Protein AF-A0AAW0W0K6-F1 (afdb_monomer_lite)

Organism: Cherax quadricarinatus (NCBI:txid27406)

Structure (mmCIF, N/CA/C/O backbone):
data_AF-A0AAW0W0K6-F1
#
_entry.id   AF-A0AAW0W0K6-F1
#
loop_
_atom_site.group_PDB
_atom_site.id
_atom_site.type_symbol
_atom_site.label_atom_id
_atom_site.label_alt_id
_atom_site.label_comp_id
_atom_site.label_asym_id
_atom_site.label_entity_id
_atom_site.label_seq_id
_atom_site.pdbx_PDB_ins_code
_atom_site.Cartn_x
_atom_site.Cartn_y
_atom_site.Cartn_z
_atom_site.occupancy
_atom_site.B_iso_or_equiv
_atom_site.auth_seq_id
_atom_site.auth_comp_id
_atom_site.auth_asym_id
_atom_site.auth_atom_id
_atom_site.pdbx_PDB_model_num
ATOM 1 N N . LYS A 1 1 ? -17.020 7.061 49.093 1.00 49.88 1 LYS A N 1
ATOM 2 C CA . LYS A 1 1 ? -18.035 7.857 49.826 1.00 49.88 1 LYS A CA 1
ATOM 3 C C . LYS A 1 1 ? -17.716 9.323 49.572 1.00 49.88 1 LYS A C 1
ATOM 5 O O . LYS A 1 1 ? -16.897 9.872 50.290 1.00 49.88 1 LYS A O 1
ATOM 10 N N . GLU A 1 2 ? -18.283 9.907 48.523 1.00 50.44 2 GLU A N 1
ATOM 11 C CA . GLU A 1 2 ? -18.191 11.349 48.250 1.00 50.44 2 GLU A CA 1
ATOM 12 C C . GLU A 1 2 ? -19.443 11.993 48.847 1.00 50.44 2 GLU A C 1
ATOM 14 O O . GLU A 1 2 ? -20.557 11.554 48.557 1.00 50.44 2 GLU A O 1
ATOM 19 N N . SER A 1 3 ? -19.264 12.928 49.782 1.00 63.44 3 SER A N 1
ATOM 20 C CA . SER A 1 3 ? -20.361 13.483 50.594 1.00 63.44 3 SER A CA 1
ATOM 21 C C . SER A 1 3 ? -20.813 14.859 50.105 1.00 63.44 3 SER A C 1
ATOM 23 O O . SER A 1 3 ? -21.927 15.287 50.413 1.00 63.44 3 SER A O 1
ATOM 25 N N . ARG A 1 4 ? -19.986 15.547 49.303 1.00 68.50 4 ARG A N 1
ATOM 26 C CA . ARG A 1 4 ? -20.296 16.862 48.728 1.00 68.50 4 ARG A CA 1
ATOM 27 C C . ARG A 1 4 ? -20.771 16.742 47.281 1.00 68.50 4 ARG A C 1
ATOM 29 O O . ARG A 1 4 ? -20.198 16.012 46.482 1.00 68.50 4 ARG A O 1
ATOM 36 N N . LYS A 1 5 ? -21.791 17.529 46.909 1.00 73.12 5 LYS A N 1
ATOM 37 C CA . LYS A 1 5 ? -22.368 17.556 45.545 1.00 73.12 5 LYS A CA 1
ATOM 38 C C . LYS A 1 5 ? -21.349 17.883 44.448 1.00 73.12 5 LYS A C 1
ATOM 40 O O . LYS A 1 5 ? -21.576 17.509 43.304 1.00 73.12 5 LYS A O 1
ATOM 45 N N . GLU A 1 6 ? -20.279 18.592 44.784 1.00 68.38 6 GLU A N 1
ATOM 46 C CA . GLU A 1 6 ? -19.216 18.997 43.857 1.00 68.38 6 GLU A CA 1
ATOM 47 C C . GLU A 1 6 ? -18.149 17.910 43.690 1.00 68.38 6 GLU A C 1
ATOM 49 O O . GLU A 1 6 ? -17.548 17.791 42.627 1.00 68.38 6 GLU A O 1
ATOM 54 N N . GLU A 1 7 ? -17.975 17.044 44.693 1.00 71.44 7 GLU A N 1
ATOM 55 C CA . GLU A 1 7 ? -17.008 15.946 44.649 1.00 71.44 7 GLU A CA 1
ATOM 56 C C . GLU A 1 7 ? -17.373 14.873 43.624 1.00 71.44 7 GLU A C 1
ATOM 58 O O . GLU A 1 7 ? -16.527 14.043 43.337 1.00 71.44 7 GLU A O 1
ATOM 63 N N . LYS A 1 8 ? -18.560 14.915 43.014 1.00 79.94 8 LYS A N 1
ATOM 64 C CA . LYS A 1 8 ? -18.929 13.999 41.927 1.00 79.94 8 LYS A CA 1
ATOM 65 C C . LYS A 1 8 ? -18.262 14.329 40.585 1.00 79.94 8 LYS A C 1
ATOM 67 O O . LYS A 1 8 ? -18.325 13.520 39.664 1.00 79.94 8 LYS A O 1
ATOM 72 N N . TYR A 1 9 ? -17.693 15.528 40.432 1.00 85.69 9 TYR A N 1
ATOM 73 C CA . TYR A 1 9 ? -17.070 15.961 39.181 1.00 85.69 9 TYR A CA 1
ATOM 74 C C . TYR A 1 9 ? -15.551 15.820 39.241 1.00 85.69 9 TYR A C 1
ATOM 76 O O . TYR A 1 9 ? -14.921 16.100 40.262 1.00 85.69 9 TYR A O 1
ATOM 84 N N . ARG A 1 10 ? -14.953 15.401 38.127 1.00 88.12 10 ARG A N 1
ATOM 85 C CA . ARG A 1 10 ? -13.506 15.253 37.960 1.00 88.12 10 ARG A CA 1
ATOM 86 C C . ARG A 1 10 ? -13.092 15.796 36.603 1.00 88.12 10 ARG A C 1
ATOM 88 O O . ARG A 1 10 ? -13.841 15.672 35.634 1.00 88.12 10 ARG A O 1
ATOM 95 N N . CYS A 1 11 ? -11.903 16.380 36.542 1.00 91.06 11 CYS A N 1
ATOM 96 C CA . CYS A 1 11 ? -11.319 16.870 35.306 1.00 91.06 11 CYS A CA 1
ATOM 97 C C . CYS A 1 11 ? -10.306 15.860 34.773 1.00 91.06 11 CYS A C 1
ATOM 99 O O . CYS A 1 11 ? -9.564 15.243 35.540 1.00 91.06 11 CYS A O 1
ATOM 101 N N . PHE A 1 12 ? -10.248 15.748 33.449 1.00 92.94 12 PHE A N 1
ATOM 102 C CA . PHE A 1 12 ? -9.232 14.978 32.749 1.00 92.94 12 PHE A CA 1
ATOM 103 C C . PHE A 1 12 ? -8.435 15.890 31.821 1.00 92.94 12 PHE A C 1
ATOM 105 O O . PHE A 1 12 ? -9.002 16.774 31.178 1.00 92.94 12 PHE A O 1
ATOM 112 N N . ILE A 1 13 ? -7.129 15.658 31.734 1.00 91.25 13 ILE A N 1
ATOM 113 C CA . ILE A 1 13 ? -6.241 16.322 30.778 1.00 91.25 13 ILE A CA 1
ATOM 114 C C . ILE A 1 13 ? -5.544 15.274 29.922 1.00 91.25 13 ILE A C 1
ATOM 116 O O . ILE A 1 13 ? -5.076 14.261 30.432 1.00 91.25 13 ILE A O 1
ATOM 120 N N . ARG A 1 14 ? -5.450 15.526 28.620 1.00 89.31 14 ARG A N 1
ATOM 121 C CA . ARG A 1 14 ? -4.656 14.722 27.687 1.00 89.31 14 ARG A CA 1
ATOM 122 C C . ARG A 1 14 ? -3.743 15.625 26.883 1.00 89.31 14 ARG A C 1
ATOM 124 O O . ARG A 1 14 ? -4.077 16.793 26.669 1.00 89.31 14 ARG A O 1
ATOM 131 N N . ASN A 1 15 ? -2.646 15.070 26.387 1.00 83.62 15 ASN A N 1
ATOM 132 C CA . ASN A 1 15 ? -1.876 15.752 25.361 1.00 83.62 15 ASN A CA 1
ATOM 133 C C . ASN A 1 15 ? -2.626 15.707 24.024 1.00 83.62 15 ASN A C 1
ATOM 135 O O . ASN A 1 15 ? -3.423 14.809 23.741 1.00 83.62 15 ASN A O 1
ATOM 139 N N . ARG A 1 16 ? -2.412 16.734 23.197 1.00 78.50 16 ARG A N 1
ATOM 140 C CA . ARG A 1 16 ? -3.030 16.793 21.866 1.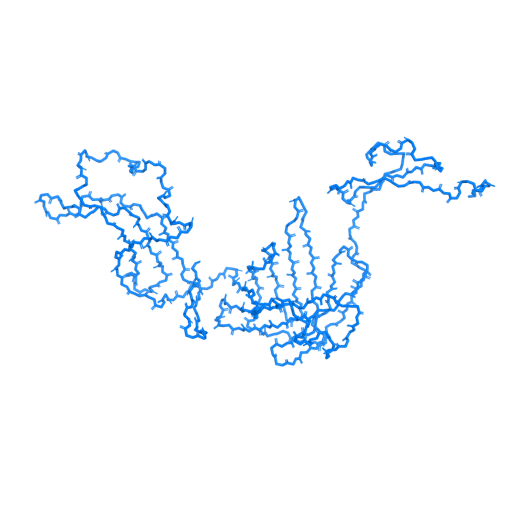00 78.50 16 ARG A CA 1
ATOM 141 C C . ARG A 1 16 ? -2.428 15.748 20.925 1.00 78.50 16 ARG A C 1
ATOM 143 O O . ARG A 1 16 ? -3.153 15.221 20.087 1.00 78.50 16 ARG A O 1
ATOM 150 N N . GLU A 1 17 ? -1.132 15.492 21.078 1.00 74.81 17 GLU A N 1
ATOM 151 C CA . GLU A 1 17 ? -0.336 14.613 20.213 1.00 74.81 17 GLU A CA 1
ATOM 152 C C . GLU A 1 17 ? -0.185 13.191 20.763 1.00 74.81 17 GLU A C 1
ATOM 154 O O . GLU A 1 17 ? -0.026 12.265 19.975 1.00 74.81 17 GLU A O 1
ATOM 159 N N . ASP A 1 18 ? -0.278 13.012 22.084 1.00 72.94 18 ASP A N 1
ATOM 160 C CA . ASP A 1 18 ? -0.188 11.709 22.747 1.00 72.94 18 ASP A CA 1
ATOM 161 C C . ASP A 1 18 ? -1.535 11.358 23.391 1.00 72.94 18 ASP A C 1
ATOM 163 O O . ASP A 1 18 ? -1.984 12.003 24.345 1.00 72.94 18 ASP A O 1
ATOM 167 N N . ASP A 1 19 ? -2.202 10.361 22.814 1.00 74.38 19 ASP A N 1
ATOM 168 C CA . ASP A 1 19 ? -3.508 9.856 23.228 1.00 74.38 19 ASP A CA 1
ATOM 169 C C . ASP A 1 19 ? -3.421 8.741 24.285 1.00 74.38 19 ASP A C 1
ATOM 171 O O . ASP A 1 19 ? -4.453 8.337 24.825 1.00 74.38 19 ASP A O 1
ATOM 175 N N . LEU A 1 20 ? -2.214 8.285 24.644 1.00 85.44 20 LEU A N 1
ATOM 176 C CA . LEU A 1 20 ? -2.010 7.175 25.577 1.00 85.44 20 LEU A CA 1
ATOM 177 C C . LEU A 1 20 ? -1.804 7.613 27.029 1.00 85.44 20 LEU A C 1
ATOM 179 O O . LEU A 1 20 ? -1.887 6.775 27.929 1.00 85.44 20 LEU A O 1
ATOM 183 N N . TYR A 1 21 ? -1.574 8.900 27.287 1.00 87.81 21 TYR A N 1
ATOM 184 C CA . TYR A 1 21 ? -1.446 9.426 28.646 1.00 87.81 21 TYR A CA 1
ATOM 185 C C . TYR A 1 21 ? -2.593 10.364 29.000 1.00 87.81 21 TYR A C 1
ATOM 187 O O . TYR A 1 21 ? -2.889 11.337 28.303 1.00 87.81 21 TYR A O 1
ATOM 195 N N . LEU A 1 22 ? -3.217 10.084 30.142 1.00 91.69 22 LEU A N 1
ATOM 196 C CA . LEU A 1 22 ? -4.333 10.858 30.661 1.00 91.69 22 LEU A CA 1
ATOM 197 C C . LEU A 1 22 ? -4.061 11.236 32.115 1.00 91.69 22 LEU A C 1
ATOM 199 O O . LEU A 1 22 ? -3.732 10.395 32.947 1.00 91.69 22 LEU A O 1
ATOM 203 N N . GLY A 1 23 ? -4.203 12.515 32.423 1.00 92.25 23 GLY A N 1
ATOM 204 C CA . GLY A 1 23 ? -4.149 13.044 33.773 1.00 92.25 23 GLY A CA 1
ATOM 205 C C . GLY A 1 23 ? -5.544 13.232 34.349 1.00 92.25 23 GLY A C 1
ATOM 206 O O . GLY A 1 23 ? -6.481 13.532 33.611 1.00 92.25 23 GLY A O 1
ATOM 207 N N . HIS A 1 24 ? -5.686 13.077 35.661 1.00 92.56 24 HIS A N 1
ATOM 208 C CA . HIS A 1 24 ? -6.962 13.186 36.363 1.00 92.56 24 HIS A CA 1
ATOM 209 C C . HIS A 1 24 ? -6.816 13.929 37.691 1.00 92.56 24 HIS A C 1
ATOM 211 O O . HIS A 1 24 ? -5.856 13.714 38.441 1.00 92.56 24 HIS A O 1
ATOM 217 N N . SER A 1 25 ? -7.758 14.833 37.966 1.00 91.38 25 SER A N 1
ATOM 218 C CA . SER A 1 25 ? -7.792 15.619 39.202 1.00 91.38 25 SER A CA 1
ATOM 219 C C . SER A 1 25 ? -8.397 14.819 40.358 1.00 91.38 25 SER A C 1
ATOM 221 O O . SER A 1 25 ? -9.186 13.904 40.157 1.00 91.38 25 SER A O 1
ATOM 223 N N . ILE A 1 26 ? -8.037 15.159 41.597 1.00 86.81 26 ILE A N 1
ATOM 224 C CA . ILE A 1 26 ? -8.671 14.579 42.799 1.00 86.81 26 ILE A CA 1
ATOM 225 C C . ILE A 1 26 ? -9.937 15.370 43.168 1.00 86.81 26 ILE A C 1
ATOM 227 O O . ILE A 1 26 ? -10.889 14.816 43.705 1.00 86.81 26 ILE A O 1
ATOM 231 N N . THR A 1 27 ? -9.952 16.665 42.857 1.00 86.69 27 THR A N 1
ATOM 232 C CA . THR A 1 27 ? -11.041 17.615 43.118 1.00 86.69 27 THR A CA 1
ATOM 233 C C . THR A 1 27 ? -11.754 17.991 41.810 1.00 86.69 27 THR A C 1
ATOM 235 O O . THR A 1 27 ? -11.237 17.705 40.726 1.00 86.69 27 THR A O 1
ATOM 238 N N . PRO A 1 28 ? -12.926 18.650 41.860 1.00 88.12 28 PRO A N 1
ATOM 239 C CA . PRO A 1 28 ? -13.593 19.187 40.665 1.00 88.12 28 PRO A CA 1
ATOM 240 C C . PRO A 1 28 ? -12.828 20.326 39.965 1.00 88.12 28 PRO A C 1
ATOM 242 O O . PRO A 1 28 ? -13.276 20.816 38.932 1.00 88.12 28 PRO A O 1
ATOM 245 N N . GLU A 1 29 ? -11.691 20.767 40.504 1.00 86.81 29 GLU A N 1
ATOM 246 C CA . GLU A 1 29 ? -10.882 21.830 39.914 1.00 86.81 29 GLU A CA 1
ATOM 247 C C . GLU A 1 29 ? -9.964 21.290 38.812 1.00 86.81 29 GLU A C 1
ATOM 249 O O . GLU A 1 29 ? -9.185 20.358 39.025 1.00 86.81 29 GLU A O 1
ATOM 254 N N . CYS A 1 30 ? -10.010 21.922 37.635 1.00 89.62 30 CYS A N 1
ATOM 255 C CA . CYS A 1 30 ? -9.128 21.582 36.516 1.00 89.62 30 CYS A CA 1
ATOM 256 C C . CYS A 1 30 ? -7.806 22.376 36.524 1.00 89.62 30 CYS A C 1
ATOM 258 O O . CYS A 1 30 ? -6.872 22.009 35.820 1.00 89.62 30 CYS A O 1
ATOM 260 N N . SER A 1 31 ? -7.702 23.445 37.322 1.00 87.75 31 SER A N 1
ATOM 261 C CA . SER A 1 31 ? -6.510 24.301 37.439 1.00 87.75 31 SER A CA 1
ATOM 262 C C . SER A 1 31 ? -5.191 23.579 37.786 1.00 87.75 31 SER A C 1
ATOM 264 O O . SER A 1 31 ? -4.160 24.009 37.260 1.00 87.75 31 SER A O 1
ATOM 266 N N . PRO A 1 32 ? -5.145 22.497 38.600 1.00 85.25 32 PRO A N 1
ATOM 267 C CA . PRO A 1 32 ? -3.887 21.794 38.868 1.00 85.25 32 PRO A CA 1
ATOM 268 C C . PRO A 1 32 ? -3.405 20.935 37.689 1.00 85.25 32 PRO A C 1
ATOM 270 O O . PRO A 1 32 ? -2.251 20.507 37.672 1.00 85.25 32 PRO A O 1
ATOM 273 N N . LEU A 1 33 ? -4.258 20.667 36.698 1.00 89.19 33 LEU A N 1
ATOM 274 C CA . LEU A 1 33 ? -3.921 19.833 35.551 1.00 89.19 33 LEU A CA 1
ATOM 275 C C . LEU A 1 33 ? -3.205 20.671 34.485 1.00 89.19 33 LEU A C 1
ATOM 277 O O . LEU A 1 33 ? -3.840 21.320 33.659 1.00 89.19 33 LEU A O 1
ATOM 281 N N . LYS A 1 34 ? -1.867 20.654 34.500 1.00 87.62 34 LYS A N 1
ATOM 282 C CA . LYS A 1 34 ? -1.040 21.311 33.468 1.00 87.62 34 LYS A CA 1
ATOM 283 C C . LYS A 1 34 ? -0.645 20.364 32.340 1.00 87.62 34 LYS A C 1
ATOM 285 O O . LYS A 1 34 ? -0.752 20.723 31.175 1.00 87.62 34 LYS A O 1
ATOM 290 N N . THR A 1 35 ? -0.205 19.158 32.691 1.00 88.25 35 THR A N 1
ATOM 291 C CA . THR A 1 35 ? 0.112 18.084 31.739 1.00 88.25 35 THR A CA 1
ATOM 292 C C . THR A 1 35 ? -0.287 16.728 32.332 1.00 88.25 35 THR A C 1
ATOM 294 O O . THR A 1 35 ? -0.385 16.618 33.564 1.00 88.25 35 THR A O 1
ATOM 297 N N . PRO A 1 36 ? -0.517 15.685 31.511 1.00 88.31 36 PRO A N 1
ATOM 298 C CA . PRO A 1 36 ? -0.808 14.336 32.005 1.00 88.31 36 PRO A CA 1
ATOM 299 C C . PRO A 1 36 ? 0.255 13.809 32.981 1.00 88.31 36 PRO A C 1
ATOM 301 O O . PRO A 1 36 ? -0.074 13.194 33.992 1.00 88.31 36 PRO A O 1
ATOM 304 N N . GLU A 1 37 ? 1.528 14.124 32.740 1.00 86.06 37 GLU A N 1
ATOM 305 C CA . GLU A 1 37 ? 2.670 13.662 33.536 1.00 86.06 37 GLU A CA 1
ATOM 306 C C . GLU A 1 37 ? 2.763 14.376 34.883 1.00 86.06 37 GLU A C 1
ATOM 308 O O . GLU A 1 37 ? 3.250 13.795 35.843 1.00 86.06 37 GLU A O 1
ATOM 313 N N . ASN A 1 38 ? 2.283 15.616 34.980 1.00 88.25 38 ASN A N 1
ATOM 314 C CA . ASN A 1 38 ? 2.264 16.388 36.226 1.00 88.25 38 ASN A CA 1
ATOM 315 C C . ASN A 1 38 ? 0.919 16.306 36.956 1.00 88.25 38 ASN A C 1
ATOM 317 O O . ASN A 1 38 ? 0.699 17.008 37.942 1.00 88.25 38 ASN A O 1
ATOM 321 N N . SER A 1 39 ? 0.013 15.451 36.484 1.00 90.06 39 SER A N 1
ATOM 322 C CA . SER A 1 39 ? -1.304 15.297 37.087 1.00 90.06 39 SER A CA 1
ATOM 323 C C . SER A 1 39 ? -1.247 14.478 38.385 1.00 90.06 39 SER A C 1
ATOM 325 O O . SER A 1 39 ? -0.389 13.593 38.511 1.00 90.06 39 SER A O 1
ATOM 327 N N . PRO A 1 40 ? -2.160 14.740 39.345 1.00 89.56 40 PRO A N 1
ATOM 328 C CA . PRO A 1 40 ? -2.237 13.999 40.605 1.00 89.56 40 PRO A CA 1
ATOM 329 C C . PRO A 1 40 ? -2.460 12.496 40.407 1.00 89.56 40 PRO A C 1
ATOM 331 O O . PRO A 1 40 ? -1.809 11.681 41.054 1.00 89.56 40 PRO A O 1
ATOM 334 N N . ILE A 1 41 ? -3.363 12.132 39.495 1.00 88.00 41 ILE A N 1
ATOM 335 C CA . ILE A 1 41 ? -3.598 10.753 39.065 1.00 88.00 41 ILE A CA 1
ATOM 336 C C . ILE A 1 41 ? -3.221 10.663 37.590 1.00 88.00 41 ILE A C 1
ATOM 338 O O . ILE A 1 41 ? -3.590 11.531 36.798 1.00 88.00 41 ILE A O 1
ATOM 342 N N . ARG A 1 42 ? -2.468 9.622 37.233 1.00 91.50 42 ARG A N 1
ATOM 343 C CA . ARG A 1 42 ? -1.903 9.434 35.895 1.00 91.50 42 ARG A CA 1
ATOM 344 C C . ARG A 1 42 ? -2.315 8.073 35.374 1.00 91.50 42 ARG A C 1
ATOM 346 O O . ARG A 1 42 ? -2.090 7.060 36.032 1.00 91.50 42 ARG A O 1
ATOM 353 N N . PHE A 1 43 ? -2.888 8.059 34.187 1.00 89.88 43 PHE A N 1
ATOM 354 C CA . PHE A 1 43 ? -3.252 6.849 33.480 1.00 89.88 43 PHE A CA 1
ATOM 355 C C . PHE A 1 43 ? -2.330 6.673 32.285 1.00 89.88 43 PHE A C 1
ATOM 357 O O . PHE A 1 43 ? -2.114 7.605 31.510 1.00 89.88 43 PHE A O 1
ATOM 364 N N . ARG A 1 44 ? -1.825 5.450 32.135 1.00 89.25 44 ARG A N 1
ATOM 365 C CA . ARG A 1 44 ? -1.232 4.964 30.896 1.00 89.25 44 ARG A CA 1
ATOM 366 C C . ARG A 1 44 ? -2.248 4.034 30.255 1.00 89.25 44 ARG A C 1
ATOM 368 O O . ARG A 1 44 ? -2.511 2.950 30.774 1.00 89.25 44 ARG A O 1
ATOM 375 N N . LEU A 1 45 ? -2.853 4.494 29.175 1.00 84.75 45 LEU A N 1
ATOM 376 C CA . LEU A 1 45 ? -3.844 3.748 28.426 1.00 84.75 45 LEU A CA 1
ATOM 377 C C . LEU A 1 45 ? -3.137 2.716 27.544 1.00 84.75 45 LEU A C 1
ATOM 379 O O . LEU A 1 45 ? -2.035 2.931 27.041 1.00 84.75 45 LEU A O 1
ATOM 383 N N . SER A 1 46 ? -3.788 1.574 27.376 1.00 81.81 46 SER A N 1
ATOM 384 C CA . SER A 1 46 ? -3.423 0.576 26.378 1.00 81.81 46 SER A CA 1
ATOM 385 C C . SER A 1 46 ? -4.693 0.197 25.639 1.00 81.81 46 SER A C 1
ATOM 387 O O . SER A 1 46 ? -5.759 0.094 26.249 1.00 81.81 46 SER A O 1
ATOM 389 N N . TYR A 1 47 ? -4.596 0.057 24.324 1.00 77.56 47 TYR A N 1
ATOM 390 C CA . TYR A 1 47 ? -5.744 -0.316 23.518 1.00 77.56 47 TYR A CA 1
ATOM 391 C C . TYR A 1 47 ? -6.140 -1.762 23.808 1.00 77.56 47 TYR A C 1
ATOM 393 O O . TYR A 1 47 ? -5.292 -2.653 23.862 1.00 77.56 47 TYR A O 1
ATOM 401 N N . VAL A 1 48 ? -7.439 -1.992 23.982 1.00 72.75 48 VAL A N 1
ATOM 402 C CA . VAL A 1 48 ? -8.006 -3.323 24.192 1.00 72.75 48 VAL A CA 1
ATOM 403 C C . VAL A 1 48 ? -9.049 -3.553 23.115 1.00 72.75 48 VAL A C 1
ATOM 405 O O . VAL A 1 48 ? -9.978 -2.763 22.961 1.00 72.75 48 VAL A O 1
ATOM 408 N N . LYS A 1 49 ? -8.901 -4.653 22.373 1.00 70.31 49 LYS A N 1
ATOM 409 C CA . LYS A 1 49 ? -9.863 -5.055 21.347 1.00 70.31 49 LYS A CA 1
ATOM 410 C C . LYS A 1 49 ? -11.213 -5.339 22.011 1.00 70.31 49 LYS A C 1
ATOM 412 O O . LYS A 1 49 ? -11.311 -6.256 22.822 1.00 70.31 49 LYS A O 1
ATOM 417 N N . HIS A 1 50 ? -12.230 -4.549 21.669 1.00 67.88 50 HIS A N 1
ATOM 418 C CA . HIS A 1 50 ? -13.531 -4.616 22.335 1.00 67.88 50 HIS A CA 1
ATOM 419 C C . HIS A 1 50 ? -14.365 -5.829 21.901 1.00 67.88 50 HIS A C 1
ATOM 421 O O . HIS A 1 50 ? -14.995 -6.469 22.738 1.00 67.88 50 HIS A O 1
ATOM 427 N N . GLU A 1 51 ? -14.341 -6.167 20.609 1.00 76.31 51 GLU A N 1
ATOM 428 C CA . GLU A 1 51 ? -15.249 -7.162 20.037 1.00 76.31 51 GLU A CA 1
ATOM 429 C C . GLU A 1 51 ? -14.537 -8.110 19.065 1.00 76.31 51 GLU A C 1
ATOM 431 O O . GLU A 1 51 ? -13.601 -7.738 18.344 1.00 76.31 51 GLU A O 1
ATOM 436 N N . VAL A 1 52 ? -14.981 -9.368 19.058 1.00 82.19 52 VAL A N 1
ATOM 437 C CA . VAL A 1 52 ? -14.540 -10.393 18.111 1.00 82.19 52 VAL A CA 1
ATOM 438 C C . VAL A 1 52 ? -15.733 -10.771 17.249 1.00 82.19 52 VAL A C 1
ATOM 440 O O . VAL A 1 52 ? -16.690 -11.371 17.728 1.00 82.19 52 VAL A O 1
ATOM 443 N N . VAL A 1 53 ? -15.653 -10.433 15.967 1.00 89.12 53 VAL A N 1
ATOM 444 C CA . VAL A 1 53 ? -16.678 -10.775 14.981 1.00 89.12 53 VAL A CA 1
ATOM 445 C C . VAL A 1 53 ? -16.261 -12.069 14.274 1.00 89.12 53 VAL A C 1
ATOM 447 O O . VAL A 1 53 ? -15.136 -12.132 13.770 1.00 89.12 53 VAL A O 1
ATOM 450 N N . PRO A 1 54 ? -17.108 -13.115 14.238 1.00 92.44 54 PRO A N 1
ATOM 451 C CA . PRO A 1 54 ? -16.789 -14.345 13.526 1.00 92.44 54 PRO A CA 1
ATOM 452 C C . PRO A 1 54 ? -16.838 -14.127 12.002 1.00 92.44 54 PRO A C 1
ATOM 454 O O . PRO A 1 54 ? -17.719 -13.415 11.511 1.00 92.44 54 PRO A O 1
ATOM 457 N N . PRO A 1 55 ? -15.926 -14.742 11.230 1.00 95.25 55 PRO A N 1
ATOM 458 C CA . PRO A 1 55 ? -15.941 -14.634 9.777 1.00 95.25 55 PRO A CA 1
ATOM 459 C C . PRO A 1 55 ? -17.098 -15.434 9.165 1.00 95.25 55 PRO A C 1
ATOM 461 O O . PRO A 1 55 ? -17.351 -16.574 9.552 1.00 95.25 55 PRO A O 1
ATOM 464 N N . GLY A 1 56 ? -17.771 -14.844 8.178 1.00 94.06 56 GLY A N 1
ATOM 465 C CA . GLY A 1 56 ? -18.852 -15.461 7.400 1.00 94.06 56 GLY A CA 1
ATOM 466 C C . GLY A 1 56 ? -18.469 -15.815 5.959 1.00 94.06 56 GLY A C 1
ATOM 467 O O . GLY A 1 56 ? -19.209 -16.528 5.283 1.00 94.06 56 GLY A O 1
ATOM 468 N N . CYS A 1 57 ? -17.311 -15.355 5.475 1.00 95.06 57 CYS A N 1
ATOM 469 C CA . CYS A 1 57 ? -16.796 -15.694 4.149 1.00 95.06 57 CYS A CA 1
ATOM 470 C C . CYS A 1 57 ? -15.280 -15.874 4.109 1.00 95.06 57 CYS A C 1
ATOM 472 O O . CYS A 1 57 ? -14.560 -15.476 5.024 1.00 95.06 57 CYS A O 1
ATOM 474 N N . PHE A 1 58 ? -14.811 -16.464 3.008 1.00 95.31 58 PHE A N 1
ATOM 475 C CA . PHE A 1 58 ? -13.395 -16.600 2.696 1.00 95.31 58 PHE A CA 1
ATOM 476 C C . PHE A 1 58 ? -12.971 -15.610 1.613 1.00 95.31 58 PHE A C 1
ATOM 478 O O . PHE A 1 58 ? -13.695 -15.354 0.649 1.00 95.31 58 PHE A O 1
ATOM 485 N N . LEU A 1 59 ? -11.763 -15.092 1.775 1.00 94.69 59 LEU A N 1
ATOM 486 C CA . LEU A 1 59 ? -11.047 -14.314 0.787 1.00 94.69 59 LEU A CA 1
ATOM 487 C C . LEU A 1 59 ? -10.404 -15.231 -0.264 1.00 94.69 59 LEU A C 1
ATOM 489 O O . LEU A 1 59 ? -10.092 -16.392 0.023 1.00 94.69 59 LEU A O 1
ATOM 493 N N . PRO A 1 60 ? -10.189 -14.728 -1.491 1.00 92.31 60 PRO A N 1
ATOM 494 C CA . PRO A 1 60 ? -9.487 -15.471 -2.527 1.00 92.31 60 PRO A CA 1
ATOM 495 C C . PRO A 1 60 ? -8.091 -15.925 -2.078 1.00 92.31 60 PRO A C 1
ATOM 497 O O . PRO A 1 60 ? -7.285 -15.126 -1.606 1.00 92.31 60 PRO A O 1
ATOM 500 N N . ARG A 1 61 ? -7.776 -17.211 -2.280 1.00 89.69 61 ARG A N 1
ATOM 501 C CA . ARG A 1 61 ? -6.480 -17.810 -1.893 1.00 89.69 61 ARG A CA 1
ATOM 502 C C . ARG A 1 61 ? -5.275 -17.232 -2.636 1.00 89.69 61 ARG A C 1
ATOM 504 O O . ARG A 1 61 ? -4.154 -17.399 -2.195 1.00 89.69 61 ARG A O 1
ATOM 511 N N . ASN A 1 62 ? -5.484 -16.590 -3.779 1.00 89.31 62 ASN A N 1
ATOM 512 C CA . ASN A 1 62 ? -4.418 -15.918 -4.522 1.00 89.31 62 ASN A CA 1
ATOM 513 C C . ASN A 1 62 ? -4.066 -14.538 -3.945 1.00 89.31 62 ASN A C 1
ATOM 515 O O . ASN A 1 62 ? -3.119 -13.923 -4.415 1.00 89.31 62 ASN A O 1
ATOM 519 N N . LEU A 1 63 ? -4.838 -14.042 -2.974 1.00 90.50 63 LEU A N 1
ATOM 520 C CA . LEU A 1 63 ? -4.601 -12.759 -2.316 1.00 90.50 63 LEU A CA 1
ATOM 521 C C . LEU A 1 63 ? -3.937 -12.911 -0.948 1.00 90.50 63 LEU A C 1
ATOM 523 O O . LEU A 1 63 ? -3.590 -11.907 -0.340 1.00 90.50 63 LEU A O 1
ATOM 527 N N . THR A 1 64 ? -3.781 -14.130 -0.433 1.00 94.31 64 THR A N 1
ATOM 528 C CA . THR A 1 64 ? -3.132 -14.338 0.864 1.00 94.31 64 THR A CA 1
ATOM 529 C C . THR A 1 64 ? -1.647 -14.012 0.796 1.00 94.31 64 THR A C 1
ATOM 531 O O . THR A 1 64 ? -0.961 -14.492 -0.102 1.00 94.31 64 THR A O 1
ATOM 534 N N . GLY A 1 65 ? -1.167 -13.235 1.762 1.00 94.56 65 GLY A N 1
ATOM 535 C CA . GLY A 1 65 ? 0.202 -12.732 1.817 1.00 94.56 65 GLY A CA 1
ATOM 536 C C . GLY A 1 65 ? 0.255 -11.292 2.315 1.00 94.56 65 GLY A C 1
ATOM 537 O O . GLY A 1 65 ? -0.760 -10.739 2.751 1.00 94.56 65 GLY A O 1
ATOM 538 N N . ASP A 1 66 ? 1.440 -10.703 2.225 1.00 96.69 66 ASP A N 1
ATOM 539 C CA . ASP A 1 66 ? 1.702 -9.319 2.595 1.00 96.69 66 ASP A CA 1
ATOM 540 C C . ASP A 1 66 ? 1.694 -8.414 1.355 1.00 96.69 66 ASP A C 1
ATOM 542 O O . ASP A 1 66 ? 2.098 -8.803 0.255 1.00 96.69 66 ASP A O 1
ATOM 546 N N . TRP A 1 67 ? 1.162 -7.205 1.52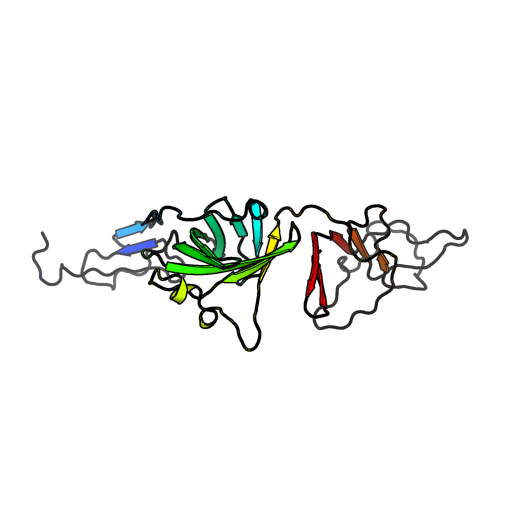5 1.00 96.31 67 TRP A N 1
ATOM 547 C CA . TRP A 1 67 ? 0.890 -6.266 0.446 1.00 96.31 67 TRP A CA 1
ATOM 548 C C . TRP A 1 67 ? 1.184 -4.832 0.872 1.00 96.31 67 TRP A C 1
ATOM 550 O O . TRP A 1 67 ? 0.777 -4.387 1.944 1.00 96.31 67 TRP A O 1
ATOM 560 N N . GLN A 1 68 ? 1.786 -4.062 -0.026 1.00 95.12 68 GLN A N 1
ATOM 561 C CA . GLN A 1 68 ? 1.953 -2.622 0.112 1.00 95.12 68 GLN A CA 1
ATOM 562 C C . GLN A 1 68 ? 0.868 -1.885 -0.679 1.00 95.12 68 GLN A C 1
ATOM 564 O O . GLN A 1 68 ? 0.637 -2.163 -1.859 1.00 95.12 68 GLN A O 1
ATOM 569 N N . SER A 1 69 ? 0.188 -0.933 -0.040 1.00 94.19 69 SER A N 1
ATOM 570 C CA . SER A 1 69 ? -0.893 -0.164 -0.660 1.00 94.19 69 SER A CA 1
ATOM 571 C C . SER A 1 69 ? -0.432 1.203 -1.150 1.00 94.19 69 SER A C 1
ATOM 573 O O . SER A 1 69 ? 0.283 1.914 -0.453 1.00 94.19 69 SER A O 1
ATOM 575 N N . THR A 1 70 ? -0.937 1.623 -2.311 1.00 91.88 70 THR A N 1
ATOM 576 C CA . THR A 1 70 ? -0.839 3.010 -2.809 1.00 91.88 70 THR A CA 1
ATOM 577 C C . THR A 1 70 ? -2.003 3.899 -2.347 1.00 91.88 70 THR A C 1
ATOM 579 O O . THR A 1 70 ? -2.254 4.976 -2.894 1.00 91.88 70 THR A O 1
ATOM 582 N N . GLY A 1 71 ? -2.788 3.418 -1.381 1.00 86.25 71 GLY A N 1
ATOM 583 C CA . GLY A 1 71 ? -3.874 4.163 -0.757 1.00 86.25 71 GLY A CA 1
ATOM 584 C C . GLY A 1 71 ? -3.390 5.303 0.148 1.00 86.25 71 GLY A C 1
ATOM 585 O O . GLY A 1 71 ? -2.197 5.438 0.416 1.00 86.25 71 GLY A O 1
ATOM 586 N N . PRO A 1 72 ? -4.314 6.135 0.658 1.00 81.62 72 PRO A N 1
ATOM 587 C CA . PRO A 1 72 ? -3.973 7.213 1.580 1.00 81.62 72 PRO A CA 1
ATOM 588 C C . PRO A 1 72 ? -3.253 6.684 2.828 1.00 81.62 72 PRO A C 1
ATOM 590 O O . PRO A 1 72 ? -3.794 5.844 3.542 1.00 81.62 72 PRO A O 1
ATOM 593 N N . GLY A 1 73 ? -2.060 7.212 3.107 1.00 83.12 73 GLY A N 1
ATOM 594 C CA . GLY A 1 73 ? -1.223 6.771 4.229 1.00 83.12 73 GLY A CA 1
ATOM 595 C C . GLY A 1 73 ? -0.381 5.525 3.945 1.00 83.12 73 GLY A C 1
ATOM 596 O O . GLY A 1 73 ? 0.265 5.049 4.871 1.00 83.12 73 GLY A O 1
ATOM 597 N N . GLU A 1 74 ? -0.405 5.021 2.704 1.00 88.69 74 GLU A N 1
ATOM 598 C CA . GLU A 1 74 ? 0.410 3.906 2.198 1.00 88.69 74 GLU A CA 1
ATOM 599 C C . GLU A 1 74 ? 0.533 2.740 3.195 1.00 88.69 74 GLU A C 1
ATOM 601 O O . GLU A 1 74 ? 1.637 2.363 3.601 1.00 88.69 74 GLU A O 1
ATOM 606 N N . PRO A 1 75 ? -0.606 2.192 3.663 1.00 92.62 75 PRO A N 1
ATOM 607 C CA . PRO A 1 75 ? -0.586 1.170 4.691 1.00 92.62 75 PRO A CA 1
ATOM 608 C C . PRO A 1 75 ? 0.023 -0.135 4.181 1.00 92.62 75 PRO A C 1
ATOM 610 O O . PRO A 1 75 ? -0.083 -0.484 3.000 1.00 92.62 75 PRO A O 1
ATOM 613 N N . HIS A 1 76 ? 0.582 -0.886 5.121 1.00 95.38 76 HIS A N 1
ATOM 614 C CA . HIS A 1 76 ? 0.956 -2.278 4.925 1.00 95.38 76 HIS A CA 1
ATOM 615 C C . HIS A 1 76 ? -0.244 -3.173 5.251 1.00 95.38 76 HIS A C 1
ATOM 617 O O . HIS A 1 76 ? -0.901 -2.975 6.279 1.00 95.38 76 HIS A O 1
ATOM 623 N N . LEU A 1 77 ? -0.556 -4.132 4.382 1.00 95.69 77 LEU A N 1
ATOM 624 C CA . LEU A 1 77 ? -1.690 -5.036 4.534 1.00 95.69 77 LEU A CA 1
ATOM 625 C C . LEU A 1 77 ? -1.232 -6.489 4.589 1.00 95.69 77 LEU A C 1
ATOM 627 O O . LEU A 1 77 ? -0.599 -6.969 3.658 1.00 95.69 77 LEU A O 1
ATOM 631 N N . THR A 1 78 ? -1.687 -7.220 5.599 1.00 96.75 78 THR A N 1
ATOM 632 C CA . THR A 1 78 ? -1.536 -8.676 5.672 1.00 96.75 78 THR A CA 1
ATOM 633 C C . THR A 1 78 ? -2.896 -9.319 5.438 1.00 96.75 78 THR A C 1
ATOM 635 O O . THR A 1 78 ? -3.845 -9.104 6.198 1.00 96.75 78 THR A O 1
ATOM 638 N N . ILE A 1 79 ? -3.016 -10.104 4.371 1.00 96.31 79 ILE A N 1
ATOM 639 C CA . ILE A 1 79 ? -4.257 -10.773 3.979 1.00 96.31 79 ILE A CA 1
ATOM 640 C C . ILE A 1 79 ? -4.157 -12.258 4.322 1.00 96.31 79 ILE A C 1
ATOM 642 O O . ILE A 1 79 ? -3.276 -12.974 3.850 1.00 96.31 79 ILE A O 1
ATOM 646 N N . ASN A 1 80 ? -5.113 -12.738 5.112 1.00 94.56 80 ASN A N 1
ATOM 647 C CA . ASN A 1 80 ? -5.309 -14.151 5.415 1.00 94.56 80 ASN A CA 1
ATOM 648 C C . ASN A 1 80 ? -6.610 -14.657 4.757 1.00 94.56 80 ASN A C 1
ATOM 650 O O . ASN A 1 80 ? -7.325 -13.910 4.097 1.00 94.56 80 ASN A O 1
ATOM 654 N N . ALA A 1 81 ? -6.966 -15.926 4.949 1.00 94.75 81 ALA A N 1
ATOM 655 C CA . ALA A 1 81 ? -8.136 -16.546 4.335 1.00 94.75 81 ALA A CA 1
ATOM 656 C C . ALA A 1 81 ? -9.471 -15.877 4.708 1.00 94.75 81 ALA A C 1
ATOM 658 O O . ALA A 1 81 ? -10.448 -16.052 3.994 1.00 94.75 81 ALA A O 1
ATOM 659 N N . THR A 1 82 ? -9.551 -15.147 5.820 1.00 95.06 82 THR A N 1
ATOM 660 C CA . THR A 1 82 ? -10.803 -14.539 6.313 1.00 95.06 82 THR A CA 1
ATOM 661 C C . THR A 1 82 ? -10.646 -13.098 6.798 1.00 95.06 82 THR A C 1
ATOM 663 O O . THR A 1 82 ? -11.649 -12.428 7.045 1.00 95.06 82 THR A O 1
ATOM 666 N N . HIS A 1 83 ? -9.407 -12.621 6.937 1.00 94.75 83 HIS A N 1
ATOM 667 C CA . HIS A 1 83 ? -9.083 -11.335 7.544 1.00 94.75 83 HIS A CA 1
ATOM 668 C C . HIS A 1 83 ? -8.141 -10.531 6.650 1.00 94.75 83 HIS A C 1
ATOM 670 O O . HIS A 1 83 ? -7.261 -11.104 6.012 1.00 94.75 83 HIS A O 1
ATOM 676 N N . ILE A 1 84 ? -8.292 -9.210 6.670 1.00 95.88 84 ILE A N 1
ATOM 677 C CA . ILE A 1 84 ? -7.307 -8.256 6.154 1.00 95.88 84 ILE A CA 1
ATOM 678 C C . ILE A 1 84 ? -6.865 -7.405 7.336 1.00 95.88 84 ILE A C 1
ATOM 680 O O . ILE A 1 84 ? -7.695 -6.779 7.988 1.00 95.88 84 ILE A O 1
ATOM 684 N N . GLN A 1 85 ? -5.577 -7.390 7.640 1.00 94.69 85 GLN A N 1
ATOM 685 C CA . GLN A 1 85 ? -5.006 -6.529 8.664 1.00 94.69 85 GLN A CA 1
ATOM 686 C C . GLN A 1 85 ? -4.311 -5.360 7.982 1.00 94.69 85 GLN A C 1
ATOM 688 O O . GLN A 1 85 ? -3.397 -5.568 7.201 1.00 94.69 85 GLN A O 1
ATOM 693 N N . GLU A 1 86 ? -4.737 -4.142 8.280 1.00 93.50 86 GLU A N 1
ATOM 694 C CA . GLU A 1 86 ? -4.158 -2.907 7.763 1.00 93.50 86 GLU A CA 1
ATOM 695 C C . GLU A 1 86 ? -3.369 -2.221 8.875 1.00 93.50 86 GLU A C 1
ATOM 697 O O . GLU A 1 86 ? -3.927 -1.871 9.917 1.00 93.50 86 GLU A O 1
ATOM 702 N N . THR A 1 87 ? -2.078 -2.013 8.640 1.00 92.00 87 THR A N 1
ATOM 703 C CA . THR A 1 87 ? -1.170 -1.328 9.557 1.00 92.00 87 THR A CA 1
ATOM 704 C C . THR A 1 87 ? -0.717 -0.023 8.919 1.00 92.00 87 THR A C 1
ATOM 706 O O . THR A 1 87 ? -0.133 -0.012 7.837 1.00 92.00 87 THR A O 1
ATOM 709 N N . THR A 1 88 ? -0.991 1.100 9.579 1.00 88.56 88 THR A N 1
ATOM 710 C CA . THR A 1 88 ? -0.576 2.435 9.127 1.00 88.56 88 THR A CA 1
ATOM 711 C C . THR A 1 88 ? 0.285 3.102 10.187 1.00 88.56 88 THR A C 1
ATOM 713 O O . THR A 1 88 ? -0.072 3.116 11.365 1.00 88.56 88 THR A O 1
ATOM 716 N N . TRP A 1 89 ? 1.382 3.726 9.771 1.00 81.56 89 TRP A N 1
ATOM 717 C CA . TRP A 1 89 ? 2.201 4.551 10.655 1.00 81.56 89 TRP A CA 1
ATOM 718 C C . TRP A 1 89 ? 1.609 5.956 10.781 1.00 81.56 89 TRP A C 1
ATOM 720 O O . TRP A 1 89 ? 1.363 6.632 9.782 1.00 81.56 89 TRP A O 1
ATOM 730 N N . ARG A 1 90 ? 1.373 6.418 12.014 1.00 73.25 90 ARG A N 1
ATOM 731 C CA . ARG A 1 90 ? 0.996 7.810 12.300 1.00 73.25 90 ARG A CA 1
ATOM 732 C C . ARG A 1 90 ? 1.892 8.366 13.402 1.00 73.25 90 ARG A C 1
ATOM 734 O O . ARG A 1 90 ? 1.700 8.069 14.576 1.00 73.25 90 ARG A O 1
ATOM 741 N N . GLY A 1 91 ? 2.864 9.192 13.018 1.00 73.69 91 GLY A N 1
ATOM 742 C CA . GLY A 1 91 ? 3.862 9.711 13.954 1.00 73.69 91 GLY A CA 1
ATOM 743 C C . GLY A 1 91 ? 4.738 8.579 14.494 1.00 73.69 91 GLY A C 1
ATOM 744 O O . GLY A 1 91 ? 5.423 7.921 13.718 1.00 73.69 91 GLY A O 1
ATOM 745 N N . TYR A 1 92 ? 4.688 8.341 15.806 1.00 70.19 92 TYR A N 1
ATOM 746 C CA . TYR A 1 92 ? 5.499 7.325 16.492 1.00 70.19 92 TYR A CA 1
ATOM 747 C C . TYR A 1 92 ? 4.757 6.014 16.786 1.00 70.19 92 TYR A C 1
ATOM 749 O O . TYR A 1 92 ? 5.356 5.092 17.338 1.00 70.19 92 TYR A O 1
ATOM 757 N N . SER A 1 93 ? 3.468 5.907 16.446 1.00 74.06 93 SER A N 1
ATOM 758 C CA . SER A 1 93 ? 2.665 4.712 16.714 1.00 74.06 93 SER A CA 1
ATOM 759 C C . SER A 1 93 ? 2.107 4.089 15.434 1.00 74.06 93 SER A C 1
ATOM 761 O O . SER A 1 93 ? 1.698 4.772 14.488 1.00 74.06 93 SER A O 1
ATOM 763 N N . ALA A 1 94 ? 2.108 2.756 15.403 1.00 80.56 94 ALA A N 1
ATOM 764 C CA . ALA A 1 94 ? 1.465 1.975 14.358 1.00 80.56 94 ALA A CA 1
ATOM 765 C C . ALA A 1 94 ? 0.004 1.729 14.748 1.00 80.56 94 ALA A C 1
ATOM 767 O O . ALA A 1 94 ? -0.280 1.129 15.787 1.00 80.56 94 ALA A O 1
ATOM 768 N N . LYS A 1 95 ? -0.926 2.180 13.908 1.00 84.44 95 LYS A N 1
ATOM 769 C CA . LYS A 1 95 ? -2.358 1.927 14.077 1.00 84.44 95 LYS A CA 1
ATOM 770 C C . LYS A 1 95 ? -2.749 0.726 13.236 1.00 84.44 95 LYS A C 1
ATOM 772 O O . LYS A 1 95 ? -2.475 0.695 12.039 1.00 84.44 95 LYS A O 1
ATOM 777 N N . THR A 1 96 ? -3.390 -0.250 13.873 1.00 88.31 96 THR A N 1
ATOM 778 C CA . THR A 1 96 ? -3.823 -1.489 13.220 1.00 88.31 96 THR A CA 1
ATOM 779 C C . THR A 1 96 ? -5.345 -1.554 13.165 1.00 88.31 96 THR A C 1
ATOM 781 O O . THR A 1 96 ? -6.021 -1.414 14.188 1.00 88.31 96 THR A O 1
ATOM 784 N N . SER A 1 97 ? -5.882 -1.795 11.972 1.00 90.75 97 SER A N 1
ATOM 785 C CA . SER A 1 97 ? -7.296 -2.086 11.736 1.00 90.75 97 SER A CA 1
ATOM 786 C C . SER A 1 97 ? -7.436 -3.491 11.167 1.00 90.75 97 SER A C 1
ATOM 788 O O . SER A 1 97 ? -6.706 -3.874 10.260 1.00 90.75 97 SER A O 1
ATOM 790 N N . ILE A 1 98 ? -8.371 -4.271 11.699 1.00 92.62 98 ILE A N 1
ATOM 791 C CA . ILE A 1 98 ? -8.632 -5.638 11.247 1.00 92.62 98 ILE A CA 1
ATOM 792 C C . ILE A 1 98 ? -9.985 -5.657 10.549 1.00 92.62 98 ILE A C 1
ATOM 794 O O . ILE A 1 98 ? -10.994 -5.287 11.136 1.00 92.62 98 ILE A O 1
ATOM 798 N N . TYR A 1 99 ? -10.019 -6.125 9.313 1.00 94.75 99 TYR A N 1
ATOM 799 C CA . TYR A 1 99 ? -11.228 -6.315 8.529 1.00 94.75 99 TYR A CA 1
ATOM 800 C C . TYR A 1 99 ? -11.571 -7.802 8.487 1.00 94.75 99 TYR A C 1
ATOM 802 O O . TYR A 1 99 ? -10.735 -8.615 8.096 1.00 94.75 99 TYR A O 1
ATOM 810 N N . VAL A 1 100 ? -12.790 -8.161 8.880 1.00 95.50 100 VAL A N 1
ATOM 811 C CA . VAL A 1 100 ? -13.283 -9.545 8.917 1.00 95.50 100 VAL A CA 1
ATOM 812 C C . VAL A 1 100 ? -14.323 -9.753 7.822 1.00 95.50 100 VAL A C 1
ATOM 814 O O . VAL A 1 100 ? -15.309 -9.020 7.775 1.00 95.50 100 VAL A O 1
ATOM 817 N N . CYS A 1 101 ? -14.140 -10.763 6.971 1.00 96.19 101 CYS A N 1
ATOM 818 C CA . CYS A 1 101 ? -15.074 -11.091 5.888 1.00 96.19 101 CYS A CA 1
ATOM 819 C C . CYS A 1 101 ? -16.401 -11.623 6.436 1.00 96.19 101 CYS A C 1
ATOM 821 O O . CYS A 1 101 ? -16.425 -12.666 7.086 1.00 96.19 101 CYS A O 1
ATOM 823 N N . LEU A 1 102 ? -17.511 -10.942 6.137 1.00 96.06 102 LEU A N 1
ATOM 824 C CA . LEU A 1 102 ? -18.862 -11.356 6.541 1.00 96.06 102 LEU A CA 1
ATOM 825 C C . LEU A 1 102 ? -19.643 -11.994 5.400 1.00 96.06 102 LEU A C 1
ATOM 827 O O . LEU A 1 102 ? -20.222 -13.063 5.555 1.00 96.06 102 LEU A O 1
ATOM 831 N N . GLN A 1 103 ? -19.662 -11.330 4.247 1.00 95.50 103 GLN A N 1
ATOM 832 C CA . GLN A 1 103 ? -20.356 -11.802 3.056 1.00 95.50 103 GLN A CA 1
ATOM 833 C C . GLN A 1 103 ? -19.619 -11.331 1.803 1.00 95.50 103 GLN A C 1
ATOM 835 O O . GLN A 1 103 ? -19.018 -10.259 1.797 1.00 95.50 103 GLN A O 1
ATOM 840 N N . HIS A 1 104 ? -19.696 -12.090 0.711 1.00 94.56 104 HIS A N 1
ATOM 841 C CA . HIS A 1 104 ? -19.133 -11.675 -0.571 1.00 94.56 104 HIS A CA 1
ATOM 842 C C . HIS A 1 104 ? -20.092 -11.945 -1.733 1.00 94.56 104 HIS A C 1
ATOM 844 O O . HIS A 1 104 ? -20.937 -12.840 -1.673 1.00 94.56 104 HIS A O 1
ATOM 850 N N . ARG A 1 105 ? -19.955 -11.159 -2.805 1.00 93.75 105 ARG A N 1
ATOM 851 C CA . ARG A 1 105 ? -20.629 -11.383 -4.089 1.00 93.75 105 ARG A CA 1
ATOM 852 C C . ARG A 1 105 ? -19.740 -10.873 -5.219 1.00 93.75 105 ARG A C 1
ATOM 854 O O . ARG A 1 105 ? -19.523 -9.669 -5.360 1.00 93.75 105 ARG A O 1
ATOM 861 N N . GLY A 1 106 ? -19.238 -11.792 -6.040 1.00 92.06 106 GLY A N 1
ATOM 862 C CA . GLY A 1 106 ? -18.279 -11.462 -7.097 1.00 92.06 106 GLY A CA 1
ATOM 863 C C . GLY A 1 106 ? -16.997 -10.853 -6.520 1.00 92.06 106 GLY A C 1
ATOM 864 O O . GLY A 1 106 ? -16.372 -11.449 -5.649 1.00 92.06 106 GLY A O 1
ATOM 865 N N . SER A 1 107 ? -16.630 -9.659 -6.990 1.00 92.69 107 SER A N 1
ATOM 866 C CA . SER A 1 107 ? -15.452 -8.894 -6.551 1.00 92.69 107 SER A CA 1
ATOM 867 C C . SER A 1 107 ? -15.660 -8.075 -5.271 1.00 92.69 107 SER A C 1
ATOM 869 O O . SER A 1 107 ? -14.703 -7.470 -4.791 1.00 92.69 107 SER A O 1
ATOM 871 N N . ARG A 1 108 ? -16.885 -8.020 -4.723 1.00 94.69 108 ARG A N 1
ATOM 872 C CA . ARG A 1 108 ? -17.244 -7.185 -3.564 1.00 94.69 108 ARG A CA 1
ATOM 873 C C . ARG A 1 108 ? -17.402 -8.006 -2.291 1.00 94.69 108 ARG A C 1
ATOM 875 O O . ARG A 1 108 ? -18.170 -8.970 -2.262 1.00 94.69 108 ARG A O 1
ATOM 882 N N . TYR A 1 109 ? -16.750 -7.553 -1.232 1.00 96.12 109 TYR A N 1
ATOM 883 C CA . TYR A 1 109 ? -16.654 -8.204 0.065 1.00 96.12 109 TYR A CA 1
ATOM 884 C C . TYR A 1 109 ? -17.104 -7.233 1.151 1.00 96.12 109 TYR A C 1
ATOM 886 O O . TYR A 1 109 ? -16.491 -6.187 1.357 1.00 96.12 109 TYR A O 1
ATOM 894 N N . LEU A 1 110 ? -18.178 -7.584 1.847 1.00 96.56 110 LEU A N 1
ATOM 895 C CA . LEU A 1 110 ? -18.606 -6.893 3.050 1.00 96.56 110 LEU A CA 1
ATOM 896 C C . LEU A 1 110 ? -17.697 -7.313 4.204 1.00 96.56 110 LEU A C 1
ATOM 898 O O . LEU A 1 110 ? -17.631 -8.497 4.547 1.00 96.56 110 LEU A O 1
ATOM 902 N N . MET A 1 111 ? -17.043 -6.331 4.810 1.00 96.12 111 MET A N 1
ATOM 903 C CA . MET A 1 111 ? -16.105 -6.517 5.904 1.00 96.12 111 MET A CA 1
ATOM 904 C C . MET A 1 111 ? -16.573 -5.790 7.161 1.00 96.12 111 MET A C 1
ATOM 906 O O . MET A 1 111 ? -16.983 -4.631 7.092 1.00 96.12 111 MET A O 1
ATOM 910 N N . ALA A 1 112 ? -16.432 -6.439 8.313 1.00 95.00 112 ALA A N 1
ATOM 911 C CA . ALA A 1 112 ? -16.473 -5.778 9.614 1.00 95.00 112 ALA A CA 1
ATOM 912 C C . ALA A 1 112 ? -15.083 -5.208 9.917 1.00 95.00 112 ALA A C 1
ATOM 914 O O . ALA A 1 112 ? -14.119 -5.958 10.046 1.00 95.00 112 ALA A O 1
ATOM 915 N N . LYS A 1 113 ? -14.969 -3.889 10.016 1.00 93.50 113 LYS A N 1
ATOM 916 C CA . LYS A 1 113 ? -13.764 -3.174 10.415 1.00 93.50 113 LYS A CA 1
ATOM 917 C C . LYS A 1 113 ? -13.726 -3.035 11.936 1.00 93.50 113 LYS A C 1
ATOM 919 O O . LYS A 1 113 ? -14.557 -2.367 12.549 1.00 93.50 113 LYS A O 1
ATOM 924 N N . LEU A 1 114 ? -12.706 -3.645 12.518 1.00 90.81 114 LEU A N 1
ATOM 925 C CA . LEU A 1 114 ? -12.367 -3.636 13.930 1.00 90.81 114 LEU A CA 1
ATOM 926 C C . LEU A 1 114 ? -11.075 -2.839 14.096 1.00 90.81 114 LEU A C 1
ATOM 928 O O . LEU A 1 114 ? -9.974 -3.355 13.892 1.00 90.81 114 LEU A O 1
ATOM 932 N N . SER A 1 115 ? -11.204 -1.566 14.444 1.00 84.56 115 SER A N 1
ATOM 933 C CA . SER A 1 115 ? -10.048 -0.758 14.834 1.00 84.56 115 SER A CA 1
ATOM 934 C C . SER A 1 115 ? -9.622 -1.192 16.237 1.00 84.56 115 SER A C 1
ATOM 936 O O . SER A 1 115 ? -10.462 -1.213 17.132 1.00 84.56 115 SER A O 1
ATOM 938 N N . VAL A 1 116 ? -8.342 -1.514 16.463 1.00 76.19 116 VAL A N 1
ATOM 939 C CA . VAL A 1 116 ? -7.854 -1.895 17.811 1.00 76.19 116 VAL A CA 1
ATOM 940 C C . VAL A 1 116 ? -8.112 -0.780 18.839 1.00 76.19 116 VAL A C 1
ATOM 942 O O . VAL A 1 116 ? -8.309 -1.049 20.019 1.00 76.19 116 VAL A O 1
ATOM 945 N N . GLU A 1 117 ? -8.177 0.466 18.369 1.00 72.81 117 GLU A N 1
ATOM 946 C CA . GLU A 1 117 ? -8.451 1.669 19.161 1.00 72.81 117 GLU A CA 1
ATOM 947 C C . GLU A 1 117 ? -9.945 2.028 19.268 1.00 72.81 117 GLU A C 1
ATOM 949 O O . GLU A 1 117 ? -10.314 2.937 20.008 1.00 72.81 117 GLU A O 1
ATOM 954 N N . GLY A 1 118 ? -10.806 1.378 18.483 1.00 71.25 118 GLY A N 1
ATOM 955 C CA . GLY A 1 118 ? -12.215 1.740 18.357 1.00 71.25 118 GLY A CA 1
ATOM 956 C C . GLY A 1 118 ? -13.114 0.932 19.289 1.00 71.25 118 GLY A C 1
ATOM 957 O O . GLY A 1 118 ? -12.936 -0.273 19.445 1.00 71.25 118 GLY A O 1
ATOM 958 N N . CYS A 1 119 ? -14.132 1.582 19.859 1.00 75.12 119 CYS A N 1
ATOM 959 C CA . CYS A 1 119 ? -15.172 0.900 20.642 1.00 75.12 119 CYS A CA 1
ATOM 960 C C . CYS A 1 119 ? -16.296 0.311 19.776 1.00 75.12 119 CYS A C 1
ATOM 962 O O . CYS A 1 119 ? -17.075 -0.495 20.268 1.00 75.12 119 CYS A O 1
ATOM 964 N N . GLN A 1 120 ? -16.429 0.753 18.523 1.00 82.44 120 GLN A N 1
ATOM 965 C CA . GLN A 1 120 ? -17.543 0.391 17.646 1.00 82.44 120 GLN A CA 1
ATOM 966 C C . GLN A 1 120 ? -17.050 -0.389 16.431 1.00 82.44 120 GLN A C 1
ATOM 968 O O . GLN A 1 120 ? -16.022 -0.055 15.839 1.00 82.44 120 GLN A O 1
ATOM 973 N N . THR A 1 121 ? -17.813 -1.412 16.051 1.00 88.25 121 THR A N 1
ATOM 974 C CA . THR A 1 121 ? -17.626 -2.137 14.796 1.00 88.25 121 THR A CA 1
ATOM 975 C C . THR A 1 121 ? -18.211 -1.324 13.651 1.00 88.25 121 THR A C 1
ATOM 977 O O . THR A 1 121 ? -19.399 -0.997 13.655 1.00 88.25 121 THR A O 1
ATOM 980 N N . GLU A 1 122 ? -17.389 -1.023 12.656 1.00 92.44 122 GLU A N 1
ATOM 981 C CA . GLU A 1 122 ? -17.832 -0.376 11.424 1.00 92.44 122 GLU A CA 1
ATOM 982 C C . GLU A 1 122 ? -17.933 -1.428 10.314 1.00 92.44 122 GLU A C 1
ATOM 984 O O . GLU A 1 122 ? -17.226 -2.431 10.330 1.00 92.44 122 GLU A O 1
ATOM 989 N N . TYR A 1 123 ? -18.770 -1.203 9.314 1.00 94.56 123 TYR A N 1
ATOM 990 C CA . TYR A 1 123 ? -18.908 -2.061 8.145 1.00 94.56 123 TYR A CA 1
ATOM 991 C C . TYR A 1 123 ? -18.441 -1.309 6.906 1.00 94.56 123 TYR A C 1
ATOM 993 O O . TYR A 1 123 ? -18.850 -0.175 6.658 1.00 94.56 123 TYR A O 1
ATOM 1001 N N . VAL A 1 124 ? -17.576 -1.947 6.124 1.00 95.25 124 VAL A N 1
ATOM 1002 C CA . VAL A 1 124 ? -17.040 -1.405 4.872 1.00 95.25 124 VAL A CA 1
ATOM 1003 C C . VAL A 1 124 ? -17.155 -2.443 3.769 1.00 95.25 124 VAL A C 1
ATOM 1005 O O . VAL A 1 124 ? -17.067 -3.643 4.022 1.00 95.25 124 VAL A O 1
ATOM 1008 N N . CYS A 1 125 ? -17.315 -1.995 2.530 1.00 95.31 125 CYS A N 1
ATOM 1009 C CA . CYS A 1 125 ? -17.240 -2.869 1.374 1.00 95.31 125 CYS A CA 1
ATOM 1010 C C . CYS A 1 125 ? -15.889 -2.717 0.686 1.00 95.31 125 CYS A C 1
ATOM 1012 O O . CYS A 1 125 ? -15.509 -1.620 0.275 1.00 95.31 125 CYS A O 1
ATOM 1014 N N . TRP A 1 126 ? -15.190 -3.834 0.537 1.00 94.75 126 TRP A N 1
ATOM 1015 C CA . TRP A 1 126 ? -13.983 -3.957 -0.264 1.00 94.75 126 TRP A CA 1
ATOM 1016 C C . TRP A 1 126 ? -14.349 -4.476 -1.639 1.00 94.75 126 TRP A C 1
ATOM 1018 O O . TRP A 1 126 ? -14.932 -5.550 -1.762 1.00 94.75 126 TRP A O 1
ATOM 1028 N N . GLU A 1 127 ? -13.972 -3.757 -2.684 1.00 94.31 127 GLU A N 1
ATOM 1029 C CA . GLU A 1 127 ? -14.002 -4.301 -4.033 1.00 94.31 127 GLU A CA 1
ATOM 1030 C C . GLU A 1 127 ? -12.586 -4.572 -4.501 1.00 94.31 127 GLU A C 1
ATOM 1032 O O . GLU A 1 127 ? -11.792 -3.643 -4.626 1.00 94.31 127 GLU A O 1
ATOM 1037 N N . MET A 1 128 ? -12.282 -5.844 -4.744 1.00 93.94 128 MET A N 1
ATOM 1038 C CA . MET A 1 128 ? -10.958 -6.316 -5.132 1.00 93.94 128 MET A CA 1
ATOM 1039 C C . MET A 1 128 ? -11.004 -6.886 -6.543 1.00 93.94 128 MET A C 1
ATOM 1041 O O . MET A 1 128 ? -11.796 -7.777 -6.855 1.00 93.94 128 MET A O 1
ATOM 1045 N N . VAL A 1 129 ? -10.128 -6.366 -7.395 1.00 93.00 129 VAL A N 1
ATOM 1046 C CA . VAL A 1 129 ? -9.997 -6.734 -8.800 1.00 93.00 129 VAL A CA 1
ATOM 1047 C C . VAL A 1 129 ? -8.546 -7.160 -9.036 1.00 93.00 129 VAL A C 1
ATOM 1049 O O . VAL A 1 129 ? -7.681 -6.303 -9.250 1.00 93.00 129 VAL A O 1
ATOM 1052 N N . PRO A 1 130 ? -8.239 -8.469 -8.974 1.00 93.06 130 PRO A N 1
ATOM 1053 C CA . PRO A 1 130 ? -6.898 -8.957 -9.270 1.00 93.06 130 PRO A CA 1
ATOM 1054 C C . PRO A 1 130 ? -6.561 -8.653 -10.735 1.00 93.06 130 PRO A C 1
ATOM 1056 O O . PRO A 1 130 ? -7.346 -8.950 -11.637 1.00 93.06 130 PRO A O 1
ATOM 1059 N N . ARG A 1 131 ? -5.410 -8.018 -10.975 1.00 92.31 131 ARG A N 1
ATOM 1060 C CA . ARG A 1 131 ? -4.923 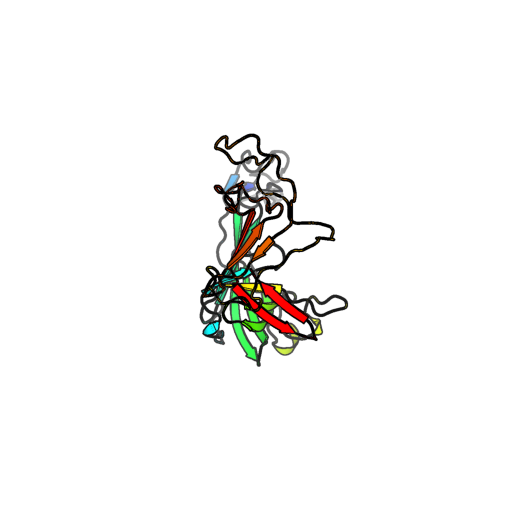-7.680 -12.325 1.00 92.31 131 ARG A CA 1
ATOM 1061 C C . ARG A 1 131 ? -3.760 -8.565 -12.743 1.00 92.31 131 ARG A C 1
ATOM 1063 O O . ARG A 1 131 ? -3.682 -8.968 -13.897 1.00 92.31 131 ARG A O 1
ATOM 1070 N N . HIS A 1 132 ? -2.885 -8.864 -11.797 1.00 93.06 132 HIS A N 1
ATOM 1071 C CA . HIS A 1 132 ? -1.699 -9.687 -11.967 1.00 93.06 132 HIS A CA 1
ATOM 1072 C C . HIS A 1 132 ? -1.427 -10.422 -10.643 1.00 93.06 132 HIS A C 1
ATOM 1074 O O . HIS A 1 132 ? -1.975 -10.026 -9.617 1.00 93.06 132 HIS A O 1
ATOM 1080 N N . HIS A 1 133 ? -0.597 -11.468 -10.619 1.00 91.62 133 HIS A N 1
ATOM 1081 C CA . HIS A 1 133 ? -0.353 -12.223 -9.376 1.00 91.62 133 HIS A CA 1
ATOM 1082 C C . HIS A 1 133 ? 0.262 -11.359 -8.260 1.00 91.62 133 HIS A C 1
ATOM 1084 O O . HIS A 1 133 ? -0.092 -11.535 -7.104 1.00 91.62 133 HIS A O 1
ATOM 1090 N N . ASN A 1 134 ? 1.069 -10.355 -8.617 1.00 94.56 134 ASN A N 1
ATOM 1091 C CA . ASN A 1 134 ? 1.603 -9.361 -7.676 1.00 94.56 134 ASN A CA 1
ATOM 1092 C C . ASN A 1 134 ? 0.789 -8.060 -7.587 1.00 94.56 134 ASN A C 1
ATOM 1094 O O . ASN A 1 134 ? 1.224 -7.133 -6.909 1.00 94.56 134 ASN A O 1
ATOM 1098 N N . ILE A 1 135 ? -0.319 -7.918 -8.330 1.00 94.69 135 ILE A N 1
ATOM 1099 C CA . ILE A 1 135 ? -1.037 -6.637 -8.442 1.00 94.69 135 ILE A CA 1
ATOM 1100 C C . ILE A 1 135 ? -2.540 -6.824 -8.326 1.00 94.69 135 ILE A C 1
ATOM 1102 O O . ILE A 1 135 ? -3.191 -7.453 -9.169 1.00 94.69 135 ILE A O 1
ATOM 1106 N N . VAL A 1 136 ? -3.115 -6.140 -7.346 1.00 95.06 136 VAL A N 1
ATOM 1107 C CA . VAL A 1 136 ? -4.553 -6.149 -7.097 1.00 95.06 136 VAL A CA 1
ATOM 1108 C C . VAL A 1 136 ? -5.029 -4.714 -7.033 1.00 95.06 136 VAL A C 1
ATOM 1110 O O . VAL A 1 136 ? -4.532 -3.916 -6.245 1.00 95.06 136 VAL A O 1
ATOM 1113 N N . ARG A 1 137 ? -6.002 -4.355 -7.868 1.00 93.44 137 ARG A N 1
ATOM 1114 C CA . ARG A 1 137 ? -6.669 -3.061 -7.730 1.00 93.44 137 ARG A CA 1
ATOM 1115 C C . ARG A 1 137 ? -7.787 -3.199 -6.723 1.00 93.44 137 ARG A C 1
ATOM 1117 O O . ARG A 1 137 ? -8.532 -4.176 -6.759 1.00 93.44 137 ARG A O 1
ATOM 1124 N N . PHE A 1 138 ? -7.925 -2.216 -5.852 1.00 93.00 138 PHE A N 1
ATOM 1125 C CA . PHE A 1 138 ? -8.980 -2.229 -4.860 1.00 93.00 138 PHE A CA 1
ATOM 1126 C C . PHE A 1 138 ? -9.565 -0.847 -4.622 1.00 93.00 138 PHE A C 1
ATOM 1128 O O . PHE A 1 138 ? -8.972 0.188 -4.935 1.00 93.00 138 PHE A O 1
ATOM 1135 N N . ARG A 1 139 ? -10.764 -0.848 -4.058 1.00 91.88 139 ARG A N 1
ATOM 1136 C CA . ARG A 1 139 ? -11.418 0.338 -3.521 1.00 91.88 139 ARG A CA 1
ATOM 1137 C C . ARG A 1 139 ? -12.242 -0.049 -2.308 1.00 91.88 139 ARG A C 1
ATOM 1139 O O . ARG A 1 139 ? -12.714 -1.182 -2.205 1.00 91.88 139 ARG A O 1
ATOM 1146 N N . VAL A 1 140 ? -12.414 0.911 -1.412 1.00 92.19 140 VAL A N 1
ATOM 1147 C CA . VAL A 1 140 ? -13.124 0.718 -0.150 1.00 92.19 140 VAL A CA 1
ATOM 1148 C C . VAL A 1 140 ? -14.177 1.811 -0.008 1.00 92.19 140 VAL A C 1
ATOM 1150 O O . VAL A 1 140 ? -13.952 2.962 -0.396 1.00 92.19 140 VAL A O 1
ATOM 1153 N N . THR A 1 141 ? -15.346 1.446 0.503 1.00 92.25 141 THR A N 1
ATOM 1154 C CA . THR A 1 141 ? -16.419 2.399 0.807 1.00 92.25 141 THR A CA 1
ATOM 1155 C C . THR A 1 141 ? -16.131 3.185 2.082 1.00 92.25 141 THR A C 1
ATOM 1157 O O . THR A 1 141 ? -15.203 2.889 2.837 1.00 92.25 141 THR A O 1
ATOM 1160 N N . TRP A 1 142 ? -16.959 4.189 2.362 1.00 88.50 142 TRP A N 1
ATOM 1161 C CA . TRP A 1 142 ? -16.996 4.770 3.702 1.00 88.50 142 TRP A CA 1
ATOM 1162 C C . TRP A 1 142 ? -17.438 3.732 4.751 1.00 88.50 142 TRP A C 1
ATOM 1164 O O . TRP A 1 142 ? -18.251 2.859 4.429 1.00 88.50 142 TRP A O 1
ATOM 1174 N N . PRO A 1 143 ? -16.911 3.815 5.987 1.00 90.38 143 PRO A N 1
ATOM 1175 C CA . PRO A 1 143 ? -17.396 3.010 7.101 1.00 90.38 143 PRO A CA 1
ATOM 1176 C C . PRO A 1 143 ? -18.820 3.415 7.482 1.00 90.38 143 PRO A C 1
ATOM 1178 O O . PRO A 1 143 ? -19.123 4.600 7.622 1.00 90.38 143 PRO A O 1
ATOM 1181 N N . LEU A 1 144 ? -19.686 2.419 7.654 1.00 91.88 144 LEU A N 1
ATOM 1182 C CA . LEU A 1 144 ? -21.072 2.569 8.091 1.00 91.88 144 LEU A CA 1
ATOM 1183 C C . LEU A 1 144 ? -21.316 1.755 9.363 1.00 91.88 144 LEU A C 1
ATOM 1185 O O . LEU A 1 144 ? -20.633 0.774 9.622 1.00 91.88 144 LEU A O 1
ATOM 1189 N N . ILE A 1 145 ? -22.323 2.125 10.146 1.00 89.12 145 ILE A N 1
ATOM 1190 C CA . ILE A 1 145 ? -22.670 1.433 11.402 1.00 89.12 145 ILE A CA 1
ATOM 1191 C C . ILE A 1 145 ? -23.689 0.295 11.218 1.00 89.12 145 ILE A C 1
ATOM 1193 O O . ILE A 1 145 ? -23.983 -0.432 12.162 1.00 89.12 145 ILE A O 1
ATOM 1197 N N . TYR A 1 146 ? -24.232 0.120 10.010 1.00 88.38 146 TYR A N 1
ATOM 1198 C CA . TYR A 1 146 ? -25.239 -0.899 9.696 1.00 88.38 146 TYR A CA 1
ATOM 1199 C C . TYR A 1 146 ? -24.632 -2.033 8.857 1.00 88.38 146 TYR A C 1
ATOM 1201 O O . TYR A 1 146 ? -23.880 -1.777 7.921 1.00 88.38 146 TYR A O 1
ATOM 1209 N N . GLN A 1 147 ? -25.008 -3.282 9.145 1.00 87.06 147 GLN A N 1
ATOM 1210 C CA . GLN A 1 147 ? -24.428 -4.493 8.538 1.00 87.06 147 GLN A CA 1
ATOM 1211 C C . GLN A 1 147 ? -25.004 -4.860 7.149 1.00 87.06 147 GLN A C 1
ATOM 1213 O O . GLN A 1 147 ? -24.588 -5.840 6.535 1.00 87.06 147 GLN A O 1
ATOM 1218 N N . GLY A 1 148 ? -25.988 -4.128 6.621 1.00 90.50 148 GLY A N 1
ATOM 1219 C CA . GLY A 1 148 ? -26.697 -4.531 5.400 1.00 90.50 148 GLY A CA 1
ATOM 1220 C C . GLY A 1 148 ? -25.802 -4.564 4.153 1.00 90.50 148 GLY A C 1
ATOM 1221 O O . GLY A 1 148 ? -25.374 -3.513 3.685 1.00 90.50 148 GLY A O 1
ATOM 1222 N N . TYR A 1 149 ? -25.591 -5.742 3.546 1.00 91.69 149 TYR A N 1
ATOM 1223 C CA . TYR A 1 149 ? -24.740 -5.900 2.351 1.00 91.69 149 TYR A CA 1
ATOM 1224 C C . TYR A 1 149 ? -25.082 -4.906 1.236 1.00 91.69 149 TYR A C 1
ATOM 1226 O O . TYR A 1 149 ? -24.207 -4.201 0.747 1.00 91.69 149 TYR A O 1
ATOM 1234 N N . TYR A 1 150 ? -26.356 -4.824 0.843 1.00 91.00 150 TYR A N 1
ATOM 1235 C CA . TYR A 1 150 ? -26.787 -3.958 -0.258 1.00 91.00 150 TYR A CA 1
ATOM 1236 C C . TYR A 1 150 ? -26.608 -2.473 0.040 1.00 91.00 150 TYR A C 1
ATOM 1238 O O . TYR A 1 150 ? -26.375 -1.704 -0.881 1.00 91.00 150 TYR A O 1
ATOM 1246 N N . GLN A 1 151 ? -26.693 -2.088 1.312 1.00 91.50 151 GLN A N 1
ATOM 1247 C CA . GLN A 1 151 ? -26.491 -0.710 1.737 1.00 91.50 151 GLN A CA 1
ATOM 1248 C C . GLN A 1 151 ? -24.998 -0.390 1.725 1.00 91.50 151 GLN A C 1
ATOM 1250 O O . GLN A 1 151 ? -24.583 0.564 1.085 1.00 91.50 151 GLN A O 1
ATOM 1255 N N . VAL A 1 152 ? -24.167 -1.215 2.366 1.00 93.06 152 VAL A N 1
ATOM 1256 C CA . VAL A 1 152 ? -22.728 -0.947 2.489 1.00 93.06 152 VAL A CA 1
ATOM 1257 C C . VAL A 1 152 ? -22.007 -1.081 1.149 1.00 93.06 152 VAL A C 1
ATOM 1259 O O . VAL A 1 152 ? -21.198 -0.228 0.806 1.00 93.06 152 VAL A O 1
ATOM 1262 N N . CYS A 1 153 ? -22.320 -2.115 0.367 1.00 92.94 153 CYS A N 1
ATOM 1263 C CA . CYS A 1 153 ? -21.688 -2.394 -0.923 1.00 92.94 153 CYS A CA 1
ATOM 1264 C C . CYS A 1 153 ? -22.346 -1.689 -2.118 1.00 92.94 153 CYS A C 1
ATOM 1266 O O . CYS A 1 153 ? -22.066 -2.063 -3.263 1.00 92.94 153 CYS A O 1
ATOM 1268 N N . ASP A 1 154 ? -23.212 -0.700 -1.888 1.00 90.50 154 ASP A N 1
ATOM 1269 C CA . ASP A 1 154 ? -23.741 0.141 -2.961 1.00 90.50 154 ASP A CA 1
ATOM 1270 C C . ASP A 1 154 ? -22.603 0.914 -3.650 1.00 90.50 154 ASP A C 1
ATOM 1272 O O . ASP A 1 154 ? -21.683 1.425 -3.007 1.00 90.50 154 ASP A O 1
ATOM 1276 N N . TYR A 1 155 ? -22.683 1.023 -4.975 1.00 88.12 155 TYR A N 1
ATOM 1277 C CA . TYR A 1 155 ? -21.754 1.806 -5.780 1.00 88.12 155 TYR A CA 1
ATOM 1278 C C . TYR A 1 155 ? -21.695 3.281 -5.352 1.00 88.12 155 TYR A C 1
ATOM 1280 O O . TYR A 1 155 ? -20.631 3.890 -5.454 1.00 88.12 155 TYR A O 1
ATOM 1288 N N . ALA A 1 156 ? -22.787 3.828 -4.812 1.00 87.06 156 ALA A N 1
ATOM 1289 C CA . ALA A 1 156 ? -22.843 5.196 -4.300 1.00 87.06 156 ALA A CA 1
ATOM 1290 C C . ALA A 1 156 ? -21.922 5.449 -3.089 1.00 87.06 156 ALA A C 1
ATOM 1292 O O . ALA A 1 156 ? -21.520 6.586 -2.852 1.00 87.06 156 ALA A O 1
ATOM 1293 N N . ASN A 1 157 ? -21.563 4.406 -2.332 1.00 88.31 157 ASN A N 1
ATOM 1294 C CA . ASN A 1 157 ? -20.776 4.539 -1.102 1.00 88.31 157 ASN A CA 1
ATOM 1295 C C . ASN A 1 157 ? -19.262 4.463 -1.317 1.00 88.31 157 ASN A C 1
ATOM 1297 O O . ASN A 1 157 ? -18.486 4.680 -0.377 1.00 88.31 157 ASN A O 1
ATOM 1301 N N . PHE A 1 158 ? -18.815 4.166 -2.536 1.00 86.88 158 PHE A N 1
ATOM 1302 C CA . PHE A 1 158 ? -17.398 4.216 -2.867 1.00 86.88 158 PHE A CA 1
ATOM 1303 C C . PHE A 1 158 ? -16.944 5.668 -3.004 1.00 86.88 158 PHE A C 1
ATOM 1305 O O . PHE A 1 158 ? -17.635 6.509 -3.574 1.00 86.88 158 PHE A O 1
ATOM 1312 N N . ARG A 1 159 ? -15.741 5.962 -2.499 1.00 71.44 159 ARG A N 1
ATOM 1313 C CA . ARG A 1 159 ? -15.085 7.264 -2.669 1.00 71.44 159 ARG A CA 1
ATOM 1314 C C . ARG A 1 159 ? -14.649 7.446 -4.123 1.00 71.44 159 ARG A C 1
ATOM 1316 O O . ARG A 1 159 ? -13.480 7.282 -4.451 1.00 71.44 159 ARG A O 1
ATOM 1323 N N . SER A 1 160 ? -15.584 7.762 -5.006 1.00 67.50 160 SER A N 1
ATOM 1324 C CA . SER A 1 160 ? -15.284 8.190 -6.369 1.00 67.50 160 SER A CA 1
ATOM 1325 C C . SER A 1 160 ? -15.551 9.679 -6.511 1.00 67.50 160 SER A C 1
ATOM 1327 O O . SER A 1 160 ? -16.609 10.169 -6.122 1.00 67.50 160 SER A O 1
ATOM 1329 N N . GLY A 1 161 ? -14.582 10.396 -7.079 1.00 65.94 161 GLY A N 1
ATOM 1330 C CA . GLY A 1 161 ? -14.829 11.719 -7.643 1.00 65.94 161 GLY A CA 1
ATOM 1331 C C . GLY A 1 161 ? -15.624 11.592 -8.947 1.00 65.94 161 GLY A C 1
ATOM 1332 O O . GLY A 1 161 ? -16.508 10.752 -9.078 1.00 65.94 161 GLY A O 1
ATOM 1333 N N . ARG A 1 162 ? -15.277 12.391 -9.961 1.00 60.06 162 ARG A N 1
ATOM 1334 C CA . ARG A 1 162 ? -15.893 12.271 -11.299 1.00 60.06 162 ARG A CA 1
ATOM 1335 C C . ARG A 1 162 ? -15.589 10.940 -12.001 1.00 60.06 162 ARG A C 1
ATOM 1337 O O . ARG A 1 162 ? -16.366 10.517 -12.846 1.00 60.06 162 ARG A O 1
ATOM 1344 N N . GLU A 1 163 ? -14.482 10.292 -11.647 1.00 71.44 163 GLU A N 1
ATOM 1345 C CA . GLU A 1 163 ? -14.077 8.985 -12.168 1.00 71.44 163 GLU A CA 1
ATOM 1346 C C . GLU A 1 163 ? -13.892 7.986 -11.022 1.00 71.44 163 GLU A C 1
ATOM 1348 O O . GLU A 1 163 ? -13.565 8.358 -9.888 1.00 71.44 163 GLU A O 1
ATOM 1353 N N . TRP A 1 164 ? -14.077 6.701 -11.327 1.00 73.19 164 TRP A N 1
ATOM 1354 C CA . TRP A 1 164 ? -13.806 5.615 -10.391 1.00 73.19 164 TRP A CA 1
ATOM 1355 C C . TRP A 1 164 ? -12.312 5.557 -10.057 1.00 73.19 164 TRP A C 1
ATOM 1357 O O . TRP A 1 164 ? -11.493 5.159 -10.886 1.00 73.19 164 TRP A O 1
ATOM 1367 N N . GLN A 1 165 ? -11.959 5.926 -8.826 1.00 81.69 165 GLN A N 1
ATOM 1368 C CA . GLN A 1 165 ? -10.594 5.827 -8.320 1.00 81.69 165 GLN A CA 1
ATOM 1369 C C . GLN A 1 165 ? -10.391 4.459 -7.663 1.00 81.69 165 GLN A C 1
ATOM 1371 O O . GLN A 1 165 ? -11.144 4.069 -6.772 1.00 81.69 165 GLN A O 1
ATOM 1376 N N . TYR A 1 166 ? -9.377 3.727 -8.121 1.00 89.25 166 TYR A N 1
ATOM 1377 C CA . TYR A 1 166 ? -8.898 2.518 -7.455 1.00 89.25 166 TYR A CA 1
ATOM 1378 C C . TYR A 1 166 ? -7.466 2.741 -7.007 1.00 89.25 166 TYR A C 1
ATOM 1380 O O . TYR A 1 166 ? -6.655 3.274 -7.771 1.00 89.25 166 TYR A O 1
ATOM 1388 N N . HIS A 1 167 ? -7.170 2.239 -5.820 1.00 92.56 167 HIS A N 1
ATOM 1389 C CA . HIS A 1 167 ? -5.820 2.082 -5.315 1.00 92.56 167 HIS A CA 1
ATOM 1390 C C . HIS A 1 167 ? -5.262 0.722 -5.739 1.00 92.56 167 HIS A C 1
ATOM 1392 O O . HIS A 1 167 ? -5.989 -0.141 -6.245 1.00 92.56 167 HIS A O 1
ATOM 1398 N N . THR A 1 168 ? -3.960 0.543 -5.557 1.00 93.69 168 THR A N 1
ATOM 1399 C CA . THR A 1 168 ? -3.243 -0.662 -5.965 1.00 93.69 168 THR A CA 1
ATOM 1400 C C . THR A 1 168 ? -2.573 -1.279 -4.748 1.00 93.69 168 THR A C 1
ATOM 1402 O O . THR A 1 168 ? -1.907 -0.578 -3.992 1.00 93.69 168 THR A O 1
ATOM 1405 N N . LEU A 1 169 ? -2.758 -2.584 -4.577 1.00 95.38 169 LEU A N 1
ATOM 1406 C CA . LEU A 1 169 ? -1.951 -3.427 -3.708 1.00 95.38 169 LEU A CA 1
ATOM 1407 C C . LEU A 1 169 ? -0.859 -4.074 -4.553 1.00 95.38 169 LEU A C 1
ATOM 1409 O O . LEU A 1 169 ? -1.142 -4.623 -5.624 1.00 95.38 169 LEU A O 1
ATOM 1413 N N . ILE A 1 170 ? 0.365 -3.995 -4.053 1.00 95.56 170 ILE A N 1
ATOM 1414 C CA . ILE A 1 170 ? 1.563 -4.592 -4.633 1.00 95.56 170 ILE A CA 1
ATOM 1415 C C . ILE A 1 170 ? 2.049 -5.654 -3.650 1.00 95.56 170 ILE A C 1
ATOM 1417 O O . ILE A 1 170 ? 2.167 -5.355 -2.466 1.00 95.56 170 ILE A O 1
ATOM 1421 N N . ALA A 1 171 ? 2.275 -6.882 -4.111 1.00 95.38 171 ALA A N 1
ATOM 1422 C CA . ALA A 1 171 ? 2.763 -7.957 -3.245 1.00 95.38 171 ALA A CA 1
ATOM 1423 C C . ALA A 1 171 ? 4.129 -7.594 -2.639 1.00 95.38 171 ALA A C 1
ATOM 1425 O O . ALA A 1 171 ? 4.970 -7.022 -3.334 1.00 95.38 171 ALA A O 1
ATOM 1426 N N . ASP A 1 172 ? 4.341 -7.931 -1.367 1.00 93.88 172 ASP A N 1
ATOM 1427 C CA . ASP A 1 172 ? 5.573 -7.646 -0.629 1.00 93.88 172 ASP A CA 1
ATOM 1428 C C . ASP A 1 172 ? 6.106 -8.919 0.067 1.00 93.88 172 ASP A C 1
ATOM 1430 O O . ASP A 1 172 ? 5.473 -9.404 1.003 1.00 93.88 172 ASP A O 1
ATOM 1434 N N . PRO A 1 173 ? 7.242 -9.502 -0.369 1.00 93.56 173 PRO A N 1
ATOM 1435 C CA . PRO A 1 173 ? 8.013 -9.130 -1.551 1.00 93.56 173 PRO A CA 1
ATOM 1436 C C . PRO A 1 173 ? 7.308 -9.560 -2.855 1.00 93.56 173 PRO A C 1
ATOM 1438 O O . PRO A 1 173 ? 6.663 -10.611 -2.896 1.00 93.56 173 PRO A O 1
ATOM 1441 N N . PRO A 1 174 ? 7.466 -8.806 -3.957 1.00 92.75 174 PRO A N 1
ATOM 1442 C CA . PRO A 1 174 ? 6.885 -9.178 -5.241 1.00 92.75 174 PRO A CA 1
ATOM 1443 C C . PRO A 1 174 ? 7.670 -10.304 -5.928 1.00 92.75 174 PRO A C 1
ATOM 1445 O O . PRO A 1 174 ? 8.905 -10.316 -5.925 1.00 92.75 174 PRO A O 1
ATOM 1448 N N . GLU A 1 175 ? 6.968 -11.214 -6.607 1.00 90.94 175 GLU A N 1
ATOM 1449 C CA . GLU A 1 175 ? 7.618 -12.226 -7.445 1.00 90.94 175 GLU A CA 1
ATOM 1450 C C . GLU A 1 175 ? 8.159 -11.588 -8.745 1.00 90.94 175 GLU A C 1
ATOM 1452 O O . GLU A 1 175 ? 7.413 -10.909 -9.453 1.00 90.94 175 GLU A O 1
ATOM 1457 N N . PRO A 1 176 ? 9.444 -11.766 -9.107 1.00 86.69 176 PRO A N 1
ATOM 1458 C CA . PRO A 1 176 ? 10.000 -11.154 -10.310 1.00 86.69 176 PRO A CA 1
ATOM 1459 C C . PRO A 1 176 ? 9.319 -11.658 -11.583 1.00 86.69 176 PRO A C 1
ATOM 1461 O O . PRO A 1 176 ? 9.307 -12.862 -11.844 1.00 86.69 176 PRO A O 1
ATOM 1464 N N . ILE A 1 177 ? 8.898 -10.736 -12.451 1.00 93.06 177 ILE A N 1
ATOM 1465 C CA . ILE A 1 177 ? 8.384 -11.076 -13.781 1.00 93.06 177 ILE A CA 1
ATOM 1466 C C . ILE A 1 177 ? 9.230 -10.515 -14.917 1.00 93.06 177 ILE A C 1
ATOM 1468 O O . ILE A 1 177 ? 9.994 -9.567 -14.751 1.00 93.06 177 ILE A O 1
ATOM 1472 N N . SER A 1 178 ? 9.052 -11.082 -16.111 1.00 93.19 178 SER A N 1
ATOM 1473 C CA . SER A 1 178 ? 9.582 -10.492 -17.340 1.00 93.19 178 SER A CA 1
ATOM 1474 C C . SER A 1 178 ? 8.853 -9.185 -17.650 1.00 93.19 178 SER A C 1
ATOM 1476 O O . SER A 1 178 ? 7.625 -9.153 -17.747 1.00 93.19 178 SER A O 1
ATOM 1478 N N . CYS A 1 179 ? 9.613 -8.119 -17.881 1.00 92.69 179 CYS A N 1
ATOM 1479 C CA . CYS A 1 179 ? 9.094 -6.849 -18.357 1.00 92.69 179 CYS A CA 1
ATOM 1480 C C . CYS A 1 179 ? 8.413 -7.020 -19.732 1.00 92.69 179 CYS A C 1
ATOM 1482 O O . CYS A 1 179 ? 8.912 -7.771 -20.578 1.00 92.69 179 CYS A O 1
ATOM 1484 N N . PRO A 1 180 ? 7.309 -6.293 -19.998 1.00 92.06 180 PRO A N 1
ATOM 1485 C CA . PRO A 1 180 ? 6.628 -6.320 -21.295 1.00 92.06 180 PRO A CA 1
ATOM 1486 C C . PRO A 1 180 ? 7.400 -5.562 -22.387 1.00 92.06 180 PRO A C 1
ATOM 1488 O O . PRO A 1 180 ? 7.120 -5.729 -23.571 1.00 92.06 180 PRO A O 1
ATOM 1491 N N . ILE A 1 181 ? 8.372 -4.732 -21.999 1.00 91.12 181 ILE A N 1
ATOM 1492 C CA . ILE A 1 181 ? 9.265 -4.015 -22.909 1.00 91.12 181 ILE A CA 1
ATOM 1493 C C . ILE A 1 181 ? 10.619 -4.724 -22.976 1.00 91.12 181 ILE A C 1
ATOM 1495 O O . ILE A 1 181 ? 11.128 -5.208 -21.969 1.00 91.12 181 ILE A O 1
ATOM 1499 N N . GLY A 1 182 ? 11.204 -4.787 -24.168 1.00 92.06 182 GLY A N 1
ATOM 1500 C CA . GLY A 1 182 ? 12.520 -5.375 -24.400 1.00 92.06 182 GLY A CA 1
ATOM 1501 C C . GLY A 1 182 ? 13.305 -4.533 -25.394 1.00 92.06 182 GLY A C 1
ATOM 1502 O O . GLY A 1 182 ? 12.726 -4.013 -26.346 1.00 92.06 182 GLY A O 1
ATOM 1503 N N . GLY A 1 183 ? 14.612 -4.405 -25.173 1.00 92.56 183 GLY A N 1
ATOM 1504 C CA . GLY A 1 183 ? 15.503 -3.634 -26.040 1.00 92.56 183 GLY A CA 1
ATOM 1505 C C . GLY A 1 183 ? 16.273 -2.542 -25.307 1.00 92.56 183 GLY A C 1
ATOM 1506 O O . GLY A 1 183 ? 16.280 -2.473 -24.079 1.00 92.56 183 GLY A O 1
ATOM 1507 N N . ARG A 1 184 ? 16.952 -1.704 -26.089 1.00 92.25 184 ARG A N 1
ATOM 1508 C CA . ARG A 1 184 ? 17.789 -0.601 -25.619 1.00 92.25 184 ARG A CA 1
ATOM 1509 C C . ARG A 1 184 ? 17.343 0.687 -26.296 1.00 92.25 184 ARG A C 1
ATOM 1511 O O . ARG A 1 184 ? 17.218 0.715 -27.518 1.00 92.25 184 ARG A O 1
ATOM 1518 N N . PHE A 1 185 ? 17.096 1.728 -25.511 1.00 93.44 185 PHE A N 1
ATOM 1519 C CA . PHE A 1 185 ? 16.422 2.940 -25.957 1.00 93.44 185 PHE A CA 1
ATOM 1520 C C . PHE A 1 185 ? 17.101 4.183 -25.393 1.00 93.44 185 PHE A C 1
ATOM 1522 O O . PHE A 1 185 ? 17.443 4.226 -24.217 1.00 93.44 185 PHE A O 1
ATOM 1529 N N . SER A 1 186 ? 17.210 5.226 -26.211 1.00 92.12 186 SER A N 1
ATOM 1530 C CA . SER A 1 186 ? 17.482 6.582 -25.734 1.00 92.12 186 SER A CA 1
ATOM 1531 C C . SER A 1 186 ? 16.176 7.333 -25.505 1.00 92.12 186 SER A C 1
ATOM 1533 O O . SER A 1 186 ? 15.242 7.183 -26.297 1.00 92.12 186 SER A O 1
ATOM 1535 N N . PHE A 1 187 ? 16.106 8.175 -24.475 1.00 91.69 187 PHE A N 1
ATOM 1536 C CA . PHE A 1 187 ? 14.871 8.869 -24.102 1.00 91.69 187 PHE A CA 1
ATOM 1537 C C . PHE A 1 187 ? 15.074 10.345 -23.734 1.00 91.69 187 PHE A C 1
ATOM 1539 O O . PHE A 1 187 ? 16.123 10.764 -23.252 1.00 91.69 187 PHE A O 1
ATOM 1546 N N . VAL A 1 188 ? 14.027 11.148 -23.919 1.00 91.50 188 VAL A N 1
ATOM 1547 C CA . VAL A 1 188 ? 13.977 12.547 -23.473 1.00 91.50 188 VAL A CA 1
ATOM 1548 C C . VAL A 1 188 ? 12.843 12.676 -22.467 1.00 91.50 188 VAL A C 1
ATOM 1550 O O . VAL A 1 188 ? 11.701 12.343 -22.779 1.00 91.50 188 VAL A O 1
ATOM 1553 N N . GLN A 1 189 ? 13.146 13.151 -21.260 1.00 88.69 189 GLN A N 1
ATOM 1554 C CA . GLN A 1 189 ? 12.149 13.299 -20.199 1.00 88.69 189 GLN A CA 1
ATOM 1555 C C . GLN A 1 189 ? 11.471 14.671 -20.257 1.00 88.69 189 GLN A C 1
ATOM 1557 O O . GLN A 1 189 ? 12.125 15.694 -20.456 1.00 88.69 189 GLN A O 1
ATOM 1562 N N . ARG A 1 190 ? 10.152 14.694 -20.048 1.00 90.94 190 ARG A N 1
ATOM 1563 C CA . ARG A 1 190 ? 9.343 15.904 -19.850 1.00 90.94 190 ARG A CA 1
ATOM 1564 C C . ARG A 1 190 ? 8.331 15.621 -18.744 1.00 90.94 190 ARG A C 1
ATOM 1566 O O . ARG A 1 190 ? 7.696 14.572 -18.767 1.00 90.94 190 ARG A O 1
ATOM 1573 N N . GLY A 1 191 ? 8.169 16.536 -17.796 1.00 91.19 191 GLY A N 1
ATOM 1574 C CA . GLY A 1 191 ? 7.223 16.369 -16.693 1.00 91.19 191 GLY A CA 1
ATOM 1575 C C . GLY A 1 191 ? 7.649 17.120 -15.431 1.00 91.19 191 GLY A C 1
ATOM 1576 O O . GLY A 1 191 ? 8.736 17.695 -15.403 1.00 91.19 191 GLY A O 1
ATOM 1577 N N . PRO A 1 192 ? 6.799 17.120 -14.391 1.00 90.50 192 PRO A N 1
ATOM 1578 C CA . PRO A 1 192 ? 7.044 17.869 -13.158 1.00 90.50 192 PRO A CA 1
ATOM 1579 C C . PRO A 1 192 ? 8.133 17.253 -12.265 1.00 90.50 192 PRO A C 1
ATOM 1581 O O . PRO A 1 192 ? 8.707 17.956 -11.443 1.00 90.50 192 PRO A O 1
ATOM 1584 N N . SER A 1 193 ? 8.421 15.956 -12.413 1.00 89.56 193 SER A N 1
ATOM 1585 C CA . SER A 1 193 ? 9.427 15.242 -11.619 1.00 89.56 193 SER A CA 1
ATOM 1586 C C . SER A 1 193 ? 10.236 14.300 -12.525 1.00 89.56 193 SER A C 1
ATOM 1588 O O . SER A 1 193 ? 9.875 13.132 -12.673 1.00 89.56 193 SER A O 1
ATOM 1590 N N . PRO A 1 194 ? 11.259 14.812 -13.236 1.00 88.06 194 PRO A N 1
ATOM 1591 C CA . PRO A 1 194 ? 12.130 13.982 -14.065 1.00 88.06 194 PRO A CA 1
ATOM 1592 C C . PRO A 1 194 ? 13.077 13.136 -13.202 1.00 88.06 194 PRO A C 1
ATOM 1594 O O . PRO A 1 194 ? 13.462 13.553 -12.109 1.00 88.06 194 PRO A O 1
ATOM 1597 N N . LEU A 1 195 ? 13.504 11.978 -13.718 1.00 85.94 195 LEU A N 1
ATOM 1598 C CA . LEU A 1 195 ? 14.585 11.206 -13.101 1.00 85.94 195 LEU A CA 1
ATOM 1599 C C . LEU A 1 195 ? 15.864 12.045 -13.069 1.00 85.94 195 LEU A C 1
ATOM 1601 O O . LEU A 1 195 ? 16.205 12.716 -14.049 1.00 85.94 195 LEU A O 1
ATOM 1605 N N . THR A 1 196 ? 16.567 11.985 -11.944 1.00 83.38 196 THR A N 1
ATOM 1606 C CA . THR A 1 196 ? 17.814 12.706 -11.707 1.00 83.38 196 THR A CA 1
ATOM 1607 C C . THR A 1 196 ? 18.972 11.727 -11.618 1.00 83.38 196 THR A C 1
ATOM 1609 O O . THR A 1 196 ? 18.801 10.548 -11.323 1.00 83.38 196 THR A O 1
ATOM 1612 N N . LYS A 1 197 ? 20.182 12.220 -11.863 1.00 78.31 197 LYS A N 1
ATOM 1613 C CA . LYS A 1 197 ? 21.395 11.435 -11.628 1.00 78.31 197 LYS A CA 1
ATOM 1614 C C . LYS A 1 197 ? 21.472 11.167 -10.129 1.00 78.31 197 LYS A C 1
ATOM 1616 O O . LYS A 1 197 ? 21.434 12.117 -9.342 1.00 78.31 197 LYS A O 1
ATOM 1621 N N . ARG A 1 198 ? 21.533 9.897 -9.715 1.00 66.00 198 ARG A N 1
ATOM 1622 C CA . ARG A 1 198 ? 21.580 9.549 -8.278 1.00 66.00 198 ARG A CA 1
ATOM 1623 C C . ARG A 1 198 ? 22.955 9.792 -7.663 1.00 66.00 198 ARG A C 1
ATOM 1625 O O . ARG A 1 198 ? 23.105 9.728 -6.446 1.00 66.00 198 ARG A O 1
ATOM 1632 N N . ILE A 1 199 ? 23.932 10.142 -8.492 1.00 58.16 199 ILE A N 1
ATOM 1633 C CA . ILE A 1 199 ? 25.256 10.558 -8.063 1.00 58.16 199 ILE A CA 1
ATOM 1634 C C . ILE A 1 199 ? 25.327 12.093 -8.088 1.00 58.16 199 ILE A C 1
ATOM 1636 O O . ILE A 1 199 ? 25.336 12.718 -9.151 1.00 58.16 199 ILE A O 1
ATOM 1640 N N . LEU A 1 200 ? 25.384 12.710 -6.903 1.00 38.56 200 LEU A N 1
ATOM 1641 C CA . LEU A 1 200 ? 25.700 14.132 -6.726 1.00 38.56 200 LEU A CA 1
ATOM 1642 C C . LEU A 1 200 ? 27.131 14.386 -7.229 1.00 38.56 200 LEU A C 1
ATOM 1644 O O . LEU A 1 200 ? 28.093 14.043 -6.551 1.00 38.56 200 LEU A O 1
ATOM 1648 N N . GLY A 1 201 ? 27.274 14.954 -8.429 1.00 44.34 201 GLY A N 1
ATOM 1649 C CA . GLY A 1 201 ? 28.587 15.265 -9.011 1.00 44.34 201 GLY A CA 1
ATOM 1650 C C . GLY A 1 201 ? 29.404 14.042 -9.448 1.00 44.34 201 GLY A C 1
ATOM 1651 O O . GLY A 1 201 ? 30.628 14.081 -9.383 1.00 44.34 201 GLY A O 1
ATOM 1652 N N . GLY A 1 202 ? 28.745 12.960 -9.874 1.00 34.91 202 GLY A N 1
ATOM 1653 C CA . GLY A 1 202 ? 29.390 11.688 -10.203 1.00 34.91 202 GLY A CA 1
ATOM 1654 C C . GLY A 1 202 ? 30.330 11.714 -11.402 1.00 34.91 202 GLY A C 1
ATOM 1655 O O . GLY A 1 202 ? 29.950 11.303 -12.490 1.00 34.91 202 GLY A O 1
ATOM 1656 N N . ILE A 1 203 ? 31.580 12.103 -11.172 1.00 41.59 203 ILE A N 1
ATOM 1657 C CA . ILE A 1 203 ? 32.704 11.349 -11.720 1.00 41.59 203 ILE A CA 1
ATOM 1658 C C . ILE A 1 203 ? 32.851 10.158 -10.776 1.00 41.59 203 ILE A C 1
ATOM 1660 O O . ILE A 1 203 ? 32.893 10.316 -9.555 1.00 41.59 203 ILE A O 1
ATOM 1664 N N . THR A 1 204 ? 32.840 8.965 -11.343 1.00 38.62 204 THR A N 1
ATOM 1665 C CA . THR A 1 204 ? 33.115 7.691 -10.688 1.00 38.62 204 THR A CA 1
ATOM 1666 C C . THR A 1 204 ? 34.185 7.828 -9.599 1.00 38.62 204 THR A C 1
ATOM 1668 O O . THR A 1 204 ? 35.229 8.437 -9.824 1.00 38.62 204 THR A O 1
ATOM 1671 N N . SER A 1 205 ? 33.953 7.259 -8.411 1.00 38.31 205 SER A N 1
ATOM 1672 C CA . SER A 1 205 ? 34.923 7.228 -7.306 1.00 38.31 205 SER A CA 1
ATOM 1673 C C . SER A 1 205 ? 36.075 6.254 -7.598 1.00 38.31 205 SER A C 1
ATOM 1675 O O . SER A 1 205 ? 36.229 5.221 -6.953 1.00 38.31 205 SER A O 1
ATOM 1677 N N . SER A 1 206 ? 36.845 6.557 -8.634 1.00 35.59 206 SER A N 1
ATOM 1678 C CA . SER A 1 206 ? 38.209 6.117 -8.910 1.00 35.59 206 SER A CA 1
ATOM 1679 C C . SER A 1 206 ? 38.681 6.955 -10.104 1.00 35.59 206 SER A C 1
ATOM 1681 O O . SER A 1 206 ? 37.946 7.029 -11.090 1.00 35.59 206 SER A O 1
ATOM 1683 N N . PRO A 1 207 ? 39.824 7.653 -10.019 1.00 40.75 207 PRO A N 1
ATOM 1684 C CA . PRO A 1 207 ? 40.181 8.699 -10.965 1.00 40.75 207 PRO A CA 1
ATOM 1685 C C . PRO A 1 207 ? 40.593 8.039 -12.272 1.00 40.75 207 PRO A C 1
ATOM 1687 O O . PRO A 1 207 ? 41.633 7.394 -12.319 1.00 40.75 207 PRO A O 1
ATOM 1690 N N . LEU A 1 208 ? 39.781 8.158 -13.315 1.00 44.03 208 LEU A N 1
ATOM 1691 C CA . LEU A 1 208 ? 40.067 7.509 -14.586 1.00 44.03 208 LEU A CA 1
ATOM 1692 C C . LEU A 1 208 ? 40.068 8.551 -15.656 1.00 44.03 208 LEU A C 1
ATOM 1694 O O . LEU A 1 208 ? 39.030 9.160 -15.866 1.00 44.03 208 LEU A O 1
ATOM 1698 N N . ASP A 1 209 ? 41.278 8.743 -16.187 1.00 50.16 209 ASP A N 1
ATOM 1699 C CA . ASP A 1 209 ? 41.714 9.588 -17.287 1.00 50.16 209 ASP A CA 1
ATOM 1700 C C . ASP A 1 209 ? 40.811 10.777 -17.611 1.00 50.16 209 ASP A C 1
ATOM 1702 O O . ASP A 1 209 ? 39.621 10.664 -17.869 1.00 50.16 209 ASP A O 1
ATOM 1706 N N . THR A 1 210 ? 41.428 11.948 -17.706 1.00 54.44 210 THR A N 1
ATOM 1707 C CA . THR A 1 210 ? 40.878 13.238 -18.153 1.00 54.44 210 THR A CA 1
ATOM 1708 C C . THR A 1 210 ? 40.301 13.228 -19.581 1.00 54.44 210 THR A C 1
ATOM 1710 O O . THR A 1 210 ? 40.336 14.243 -20.274 1.00 54.44 210 THR A O 1
ATOM 1713 N N . TYR A 1 211 ? 39.779 12.101 -20.059 1.00 60.88 211 TYR A N 1
ATOM 1714 C CA . TYR A 1 211 ? 39.126 11.942 -21.335 1.00 60.88 211 TYR A CA 1
ATOM 1715 C C . TYR A 1 211 ? 37.744 12.613 -21.298 1.00 60.88 211 TYR A C 1
ATOM 1717 O O . TYR A 1 211 ? 36.830 12.138 -20.615 1.00 60.88 211 TYR A O 1
ATOM 1725 N N . PRO A 1 212 ? 37.554 13.724 -22.028 1.00 66.56 212 PRO A N 1
ATOM 1726 C CA . PRO A 1 212 ? 36.262 14.378 -22.102 1.00 66.56 212 PRO A CA 1
ATOM 1727 C C . PRO A 1 212 ? 35.281 13.477 -22.855 1.00 66.56 212 PRO A C 1
ATOM 1729 O O . PRO A 1 212 ? 35.536 13.054 -23.983 1.00 66.56 212 PRO A O 1
ATOM 1732 N N . CYS A 1 213 ? 34.124 13.199 -22.256 1.00 71.81 213 CYS A N 1
ATOM 1733 C CA . CYS A 1 213 ? 33.072 12.506 -22.982 1.00 71.81 213 CYS A CA 1
ATOM 1734 C C . CYS A 1 213 ? 32.529 13.404 -24.104 1.00 71.81 213 CYS A C 1
ATOM 1736 O O . CYS A 1 213 ? 31.897 14.424 -23.836 1.00 71.81 213 CYS A O 1
ATOM 1738 N N . HIS A 1 214 ? 32.729 13.015 -25.364 1.00 72.06 214 HIS A N 1
ATOM 1739 C CA . HIS A 1 214 ? 32.282 13.812 -26.511 1.00 72.06 214 HIS A CA 1
ATOM 1740 C C . HIS A 1 214 ? 30.773 13.738 -26.759 1.00 72.06 214 HIS A C 1
ATOM 1742 O O . HIS A 1 214 ? 30.190 14.672 -27.311 1.00 72.06 214 HIS A O 1
ATOM 1748 N N . ARG A 1 215 ? 30.130 12.627 -26.385 1.00 77.69 215 ARG A N 1
ATOM 1749 C CA . ARG A 1 215 ? 28.699 12.412 -26.616 1.00 77.69 215 ARG A CA 1
ATOM 1750 C C . ARG A 1 215 ? 28.058 11.678 -25.445 1.00 77.69 215 ARG A C 1
ATOM 1752 O O . ARG A 1 215 ? 28.321 10.493 -25.244 1.00 77.69 215 ARG A O 1
ATOM 1759 N N . GLN A 1 216 ? 27.185 12.388 -24.739 1.00 78.50 216 GLN A N 1
ATOM 1760 C CA . GLN A 1 216 ? 26.344 11.857 -23.669 1.00 78.50 216 GLN A CA 1
ATOM 1761 C C . GLN A 1 216 ? 24.935 11.593 -24.199 1.00 78.50 216 GLN A C 1
ATOM 1763 O O . GLN A 1 216 ? 24.371 12.422 -24.920 1.00 78.50 216 GLN A O 1
ATOM 1768 N N . VAL A 1 217 ? 24.379 10.428 -23.878 1.00 85.50 217 VAL A N 1
ATOM 1769 C CA . VAL A 1 217 ? 23.018 10.035 -24.258 1.00 85.50 217 VAL A CA 1
ATOM 1770 C C . VAL A 1 217 ? 22.371 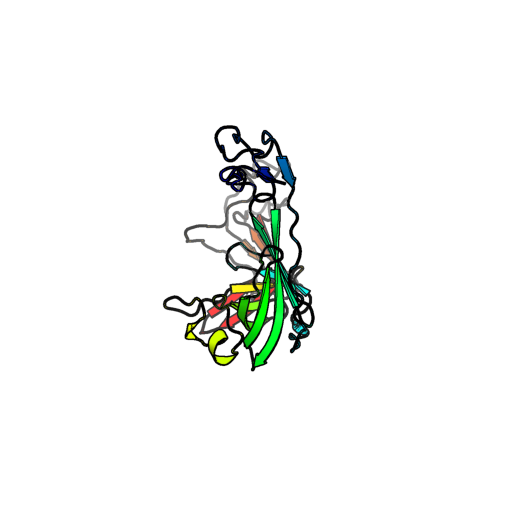9.315 -23.080 1.00 85.50 217 VAL A C 1
ATOM 1772 O O . VAL A 1 217 ? 23.045 8.632 -22.325 1.00 85.50 217 VAL A O 1
ATOM 1775 N N . SER A 1 218 ? 21.062 9.440 -22.925 1.00 89.50 218 SER A N 1
ATOM 1776 C CA . SER A 1 218 ? 20.312 8.624 -21.973 1.00 89.50 218 SER A CA 1
ATOM 1777 C C . SER A 1 218 ? 20.172 7.186 -22.479 1.00 89.50 218 SER A C 1
ATOM 1779 O O . SER A 1 218 ? 20.014 6.945 -23.678 1.00 89.50 218 SER A O 1
ATOM 1781 N N . ASP A 1 219 ? 20.200 6.220 -21.571 1.00 89.44 219 ASP A N 1
ATOM 1782 C CA . ASP A 1 219 ? 20.096 4.801 -21.885 1.00 89.44 219 ASP A CA 1
ATOM 1783 C C . ASP A 1 219 ? 19.075 4.128 -20.970 1.00 89.44 219 ASP A C 1
ATOM 1785 O O . ASP A 1 219 ? 19.207 4.116 -19.749 1.00 89.44 219 ASP A O 1
ATOM 1789 N N . LEU A 1 220 ? 18.046 3.549 -21.577 1.00 92.88 220 LEU A N 1
ATOM 1790 C CA . LEU A 1 220 ? 17.099 2.646 -20.942 1.00 92.88 220 LEU A CA 1
ATOM 1791 C C . LEU A 1 220 ? 17.266 1.283 -21.596 1.00 92.88 220 LEU A C 1
ATOM 1793 O O . LEU A 1 220 ? 17.001 1.119 -22.787 1.00 92.88 220 LEU A O 1
ATOM 1797 N N . SER A 1 221 ? 17.699 0.294 -20.823 1.00 92.12 221 SER A N 1
ATOM 1798 C CA . SER A 1 221 ? 18.015 -1.033 -21.342 1.00 92.12 221 SER A CA 1
ATOM 1799 C C . SER A 1 221 ? 17.296 -2.145 -20.586 1.00 92.12 221 SER A C 1
ATOM 1801 O O . SER A 1 221 ? 17.293 -2.211 -19.356 1.00 92.12 221 SER A O 1
ATOM 1803 N N . VAL A 1 222 ? 16.705 -3.049 -21.364 1.00 94.06 222 VAL A N 1
ATOM 1804 C CA . VAL A 1 222 ? 16.058 -4.290 -20.931 1.00 94.06 222 VAL A CA 1
ATOM 1805 C C . VAL A 1 222 ? 16.586 -5.412 -21.821 1.00 94.06 222 VAL A C 1
ATOM 1807 O O . VAL A 1 222 ? 15.899 -5.943 -22.695 1.00 94.06 222 VAL A O 1
ATOM 1810 N N . CYS A 1 223 ? 17.876 -5.700 -21.652 1.00 87.94 223 CYS A N 1
ATOM 1811 C CA . CYS A 1 223 ? 18.629 -6.625 -22.506 1.00 87.94 223 CYS A CA 1
ATOM 1812 C C . CYS A 1 223 ? 18.977 -7.946 -21.810 1.00 87.94 223 CYS A C 1
ATOM 1814 O O . CYS A 1 223 ? 19.600 -8.811 -22.421 1.00 87.94 223 CYS A O 1
ATOM 1816 N N . THR A 1 224 ? 18.617 -8.107 -20.534 1.00 86.19 224 THR A N 1
ATOM 1817 C CA . THR A 1 224 ? 18.861 -9.365 -19.816 1.00 86.19 224 THR A CA 1
ATOM 1818 C C . THR A 1 224 ? 18.023 -10.496 -20.428 1.00 86.19 224 THR A C 1
ATOM 1820 O O . THR A 1 224 ? 16.904 -10.224 -20.868 1.00 86.19 224 THR A O 1
ATOM 1823 N N . PRO A 1 225 ? 18.514 -11.753 -20.452 1.00 86.88 225 PRO A N 1
ATOM 1824 C CA . PRO A 1 225 ? 17.771 -12.881 -21.025 1.00 86.88 225 PRO A CA 1
ATOM 1825 C C . PRO A 1 225 ? 16.372 -13.031 -20.419 1.00 86.88 225 PRO A C 1
ATOM 1827 O O . PRO A 1 225 ? 15.394 -13.178 -21.146 1.00 86.88 225 PRO A O 1
ATOM 1830 N N . ASP A 1 226 ? 16.276 -12.873 -19.096 1.00 88.50 226 ASP A N 1
ATOM 1831 C CA . ASP A 1 226 ? 15.016 -12.987 -18.357 1.00 88.50 226 ASP A CA 1
ATOM 1832 C C . ASP A 1 226 ? 14.169 -11.708 -18.388 1.00 88.50 226 ASP A C 1
ATOM 1834 O O . ASP A 1 226 ? 13.036 -11.709 -17.908 1.00 88.50 226 ASP A O 1
ATOM 1838 N N . ARG A 1 227 ? 14.732 -10.594 -18.881 1.00 89.50 227 ARG A N 1
ATOM 1839 C CA . ARG A 1 227 ? 14.097 -9.267 -18.956 1.00 89.50 227 ARG A CA 1
ATOM 1840 C C . ARG A 1 227 ? 13.408 -8.831 -17.660 1.00 89.50 227 ARG A C 1
ATOM 1842 O O . ARG A 1 227 ? 12.395 -8.153 -17.709 1.00 89.50 227 ARG A O 1
ATOM 1849 N N . ARG A 1 228 ? 13.937 -9.206 -16.492 1.00 91.12 228 ARG A N 1
ATOM 1850 C CA . ARG A 1 228 ? 13.331 -8.891 -15.178 1.00 91.12 228 ARG A CA 1
ATOM 1851 C C . ARG A 1 228 ? 13.632 -7.479 -14.682 1.00 91.12 228 ARG A C 1
ATOM 1853 O O . ARG A 1 228 ? 12.984 -6.990 -13.762 1.00 91.12 228 ARG A O 1
ATOM 1860 N N . TRP A 1 229 ? 14.645 -6.849 -15.268 1.00 91.44 229 TRP A N 1
ATOM 1861 C CA . TRP A 1 229 ? 15.216 -5.596 -14.794 1.00 91.44 229 TRP A CA 1
ATOM 1862 C C . TRP A 1 229 ? 15.227 -4.556 -15.903 1.00 91.44 229 TRP A C 1
ATOM 1864 O O . TRP A 1 229 ? 15.638 -4.857 -17.028 1.00 91.44 229 TRP A O 1
ATOM 1874 N N . ILE A 1 230 ? 14.842 -3.334 -15.548 1.00 92.62 230 ILE A N 1
ATOM 1875 C CA . ILE A 1 230 ? 15.031 -2.140 -16.363 1.00 92.62 230 ILE A CA 1
ATOM 1876 C C . ILE A 1 230 ? 16.199 -1.366 -15.773 1.00 92.62 230 ILE A C 1
ATOM 1878 O O . ILE A 1 230 ? 16.148 -0.908 -14.631 1.00 92.62 230 ILE A O 1
ATOM 1882 N N . ASN A 1 231 ? 17.252 -1.224 -16.566 1.00 91.75 231 ASN A N 1
ATOM 1883 C CA . ASN A 1 231 ? 18.424 -0.450 -16.196 1.00 91.75 231 ASN A CA 1
ATOM 1884 C C . ASN A 1 231 ? 18.327 0.916 -16.868 1.00 91.75 231 ASN A C 1
ATOM 1886 O O . ASN A 1 231 ? 18.185 0.985 -18.092 1.00 91.75 231 ASN A O 1
ATOM 1890 N N . ILE A 1 232 ? 18.396 1.979 -16.073 1.00 90.38 232 ILE A N 1
ATOM 1891 C CA . ILE A 1 232 ? 18.346 3.359 -16.552 1.00 90.38 232 ILE A CA 1
ATOM 1892 C C . ILE A 1 232 ? 19.636 4.057 -16.151 1.00 90.38 232 ILE 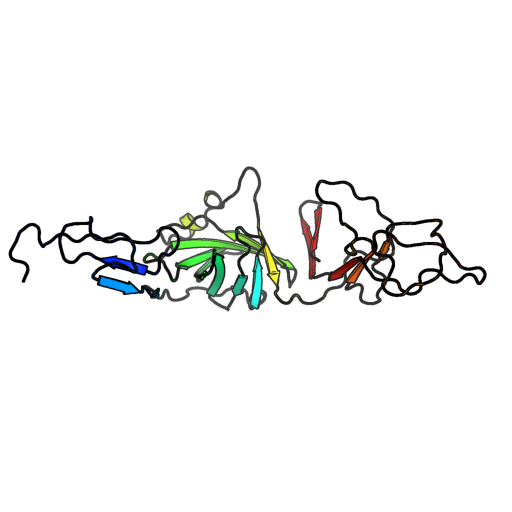A C 1
ATOM 1894 O O . ILE A 1 232 ? 20.064 4.007 -14.997 1.00 90.38 232 ILE A O 1
ATOM 1898 N N . ASP A 1 233 ? 20.218 4.720 -17.133 1.00 87.19 233 ASP A N 1
ATOM 1899 C CA . ASP A 1 233 ? 21.419 5.522 -17.026 1.00 87.19 233 ASP A CA 1
ATOM 1900 C C . ASP A 1 233 ? 21.138 6.847 -17.735 1.00 87.19 233 ASP A C 1
ATOM 1902 O O . ASP A 1 233 ? 20.736 6.880 -18.902 1.00 87.19 233 ASP A O 1
ATOM 1906 N N . MET A 1 234 ? 21.235 7.942 -16.993 1.00 84.56 234 MET A N 1
ATOM 1907 C CA . MET A 1 234 ? 20.854 9.257 -17.491 1.00 84.56 234 MET A CA 1
ATOM 1908 C C . MET A 1 234 ? 21.893 9.845 -18.445 1.00 84.56 234 MET A C 1
ATOM 1910 O O . MET A 1 234 ? 21.533 10.691 -19.263 1.00 84.56 234 MET A O 1
ATOM 1914 N N . ASP A 1 235 ? 23.149 9.409 -18.336 1.00 78.88 235 ASP A N 1
ATOM 1915 C CA . ASP A 1 235 ? 24.314 10.146 -18.824 1.00 78.88 235 ASP A CA 1
ATOM 1916 C C . ASP A 1 235 ? 25.384 9.217 -19.419 1.00 78.88 235 ASP A C 1
ATOM 1918 O O . ASP A 1 235 ? 26.586 9.382 -19.209 1.00 78.88 235 ASP A O 1
ATOM 1922 N N . LEU A 1 236 ? 24.948 8.243 -20.216 1.00 79.19 236 LEU A N 1
ATOM 1923 C CA . LEU A 1 236 ? 25.837 7.275 -20.844 1.00 79.19 236 LEU A CA 1
ATOM 1924 C C . LEU A 1 236 ? 26.810 7.957 -21.813 1.00 79.19 236 LEU A C 1
ATOM 1926 O O . LEU A 1 236 ? 26.402 8.596 -22.791 1.00 79.19 236 LEU A O 1
ATOM 1930 N N . CYS A 1 237 ? 28.107 7.726 -21.607 1.00 78.06 237 CYS A N 1
ATOM 1931 C CA . CYS A 1 237 ? 29.137 8.168 -22.534 1.00 78.06 237 CYS A CA 1
ATOM 1932 C C . CYS A 1 237 ? 29.312 7.194 -23.711 1.00 78.06 237 CYS A C 1
ATOM 1934 O O . CYS A 1 237 ? 29.741 6.055 -23.538 1.00 78.06 237 CYS A O 1
ATOM 1936 N N . LEU A 1 238 ? 29.054 7.654 -24.939 1.00 75.81 238 LEU A N 1
ATOM 1937 C CA . LEU A 1 238 ? 29.223 6.853 -26.165 1.00 75.81 238 LEU A CA 1
ATOM 1938 C C . LEU A 1 238 ? 30.617 6.972 -26.805 1.00 75.81 238 LEU A C 1
ATOM 1940 O O . LEU A 1 238 ? 30.796 6.597 -27.963 1.00 75.81 238 LEU A O 1
ATOM 1944 N N . SER A 1 239 ? 31.608 7.502 -26.088 1.00 73.44 239 SER A N 1
ATOM 1945 C CA . SER A 1 239 ? 32.955 7.675 -26.644 1.00 73.44 239 SER A CA 1
ATOM 1946 C C . SER A 1 239 ? 33.711 6.343 -26.689 1.00 73.44 239 SER A C 1
ATOM 1948 O O . SER A 1 239 ? 33.639 5.541 -25.753 1.00 73.44 239 SER A O 1
ATOM 1950 N N . LEU A 1 240 ? 34.441 6.120 -27.783 1.00 74.00 240 LEU A N 1
ATOM 1951 C CA . LEU A 1 240 ? 35.330 4.973 -27.968 1.00 74.00 240 LEU A CA 1
ATOM 1952 C C . LEU A 1 240 ? 36.785 5.426 -27.815 1.00 74.00 240 LEU A C 1
ATOM 1954 O O . LEU A 1 240 ? 37.139 6.535 -28.218 1.00 74.00 240 LEU A O 1
ATOM 1958 N N . ASN A 1 241 ? 37.628 4.574 -27.240 1.00 69.81 241 ASN A N 1
ATOM 1959 C CA . ASN A 1 241 ? 39.067 4.785 -27.220 1.00 69.81 241 ASN A CA 1
ATOM 1960 C C . ASN A 1 241 ? 39.666 4.506 -28.615 1.00 69.81 241 ASN A C 1
ATOM 1962 O O . ASN A 1 241 ? 38.990 4.025 -29.527 1.00 69.81 241 ASN A O 1
ATOM 1966 N N . LYS A 1 242 ? 40.962 4.789 -28.780 1.00 75.38 242 LYS A N 1
ATOM 1967 C CA . LYS A 1 242 ? 41.716 4.536 -30.024 1.00 75.38 242 LYS A CA 1
ATOM 1968 C C . LYS A 1 242 ? 41.681 3.071 -30.499 1.00 75.38 242 LYS A C 1
ATOM 1970 O O . LYS A 1 242 ? 41.892 2.821 -31.679 1.00 75.38 242 LYS A O 1
ATOM 1975 N N . ASP A 1 243 ? 41.394 2.138 -29.593 1.00 77.31 243 ASP A N 1
ATOM 1976 C CA . ASP A 1 243 ? 41.331 0.694 -29.838 1.00 77.31 243 ASP A CA 1
ATOM 1977 C C . ASP A 1 243 ? 39.891 0.217 -30.139 1.00 77.31 243 ASP A C 1
ATOM 1979 O O . ASP A 1 243 ? 39.650 -0.971 -30.335 1.00 77.31 243 ASP A O 1
ATOM 1983 N N . GLY A 1 244 ? 38.915 1.134 -30.191 1.00 70.62 244 GLY A N 1
ATOM 1984 C CA . GLY A 1 244 ? 37.509 0.834 -30.477 1.00 70.62 244 GLY A CA 1
ATOM 1985 C C . GLY A 1 244 ? 36.707 0.297 -29.285 1.00 70.62 244 GLY A C 1
ATOM 1986 O O . GLY A 1 244 ? 35.555 -0.098 -29.454 1.00 70.62 244 GLY A O 1
ATOM 1987 N N . HIS A 1 245 ? 37.275 0.295 -28.079 1.00 69.31 245 HIS A N 1
ATOM 1988 C CA . HIS A 1 245 ? 36.579 -0.063 -26.845 1.00 69.31 245 HIS A CA 1
ATOM 1989 C C . HIS A 1 245 ? 35.869 1.146 -26.231 1.00 69.31 245 HIS A C 1
ATOM 1991 O O . HIS A 1 245 ? 36.308 2.284 -26.380 1.00 69.31 245 HIS A O 1
ATOM 1997 N N . HIS A 1 246 ? 34.776 0.910 -25.506 1.00 64.81 246 HIS A N 1
ATOM 1998 C CA . HIS A 1 246 ? 34.108 1.968 -24.748 1.00 64.81 246 HIS A CA 1
A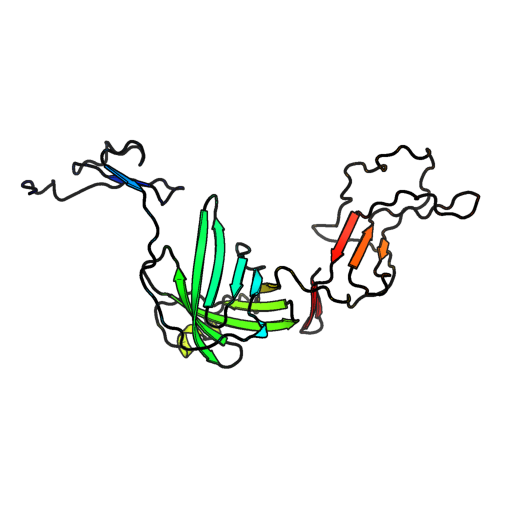TOM 1999 C C . HIS A 1 246 ? 35.041 2.537 -23.670 1.00 64.81 246 HIS A C 1
ATOM 2001 O O . HIS A 1 246 ? 35.677 1.780 -22.940 1.00 64.81 246 HIS A O 1
ATOM 2007 N N . VAL A 1 247 ? 35.108 3.869 -23.575 1.00 63.00 247 VAL A N 1
ATOM 2008 C CA . VAL A 1 247 ? 35.949 4.576 -22.586 1.00 63.00 247 VAL A CA 1
ATOM 2009 C C . VAL A 1 247 ? 35.385 4.438 -21.163 1.00 63.00 247 VAL A C 1
ATOM 2011 O O . VAL A 1 247 ? 36.131 4.467 -20.189 1.00 63.00 247 VAL A O 1
ATOM 2014 N N . ASP A 1 248 ? 34.071 4.243 -21.038 1.00 59.75 248 ASP A N 1
ATOM 2015 C CA . ASP A 1 248 ? 33.378 4.119 -19.756 1.00 59.75 248 ASP A CA 1
ATOM 2016 C C . ASP A 1 248 ? 33.421 2.677 -19.223 1.00 59.75 248 ASP A C 1
ATOM 2018 O O . ASP A 1 248 ? 32.528 1.863 -19.467 1.00 59.75 248 ASP A O 1
ATOM 2022 N N . TYR A 1 249 ? 34.509 2.338 -18.534 1.00 51.34 249 TYR A N 1
ATOM 2023 C CA . TYR A 1 249 ? 34.730 0.991 -18.007 1.00 51.34 249 TYR A CA 1
ATOM 2024 C C . TYR A 1 249 ? 34.244 0.792 -16.562 1.00 51.34 249 TYR A C 1
ATOM 2026 O O . TYR A 1 249 ? 34.062 -0.347 -16.136 1.00 51.34 249 TYR A O 1
ATOM 2034 N N . ASN A 1 250 ? 33.990 1.877 -15.819 1.00 53.72 250 ASN A N 1
ATOM 2035 C CA . ASN A 1 250 ? 33.453 1.847 -14.454 1.00 53.72 250 ASN A CA 1
ATOM 2036 C C . ASN A 1 250 ? 32.016 2.388 -14.424 1.00 53.72 250 ASN A C 1
ATOM 2038 O O . ASN A 1 250 ? 31.659 3.258 -13.631 1.00 53.72 250 ASN A O 1
ATOM 2042 N N . ARG A 1 251 ? 31.176 1.852 -15.306 1.00 63.56 251 ARG A N 1
ATOM 2043 C CA . ARG A 1 251 ? 29.781 2.257 -15.444 1.00 63.56 251 ARG A CA 1
ATOM 2044 C C . ARG A 1 251 ? 28.961 1.879 -14.204 1.00 63.56 251 ARG A C 1
ATOM 2046 O O . ARG A 1 251 ? 28.777 0.695 -13.916 1.00 63.56 251 ARG A O 1
ATOM 2053 N N . MET A 1 252 ? 28.412 2.871 -13.504 1.00 70.44 252 MET A N 1
ATOM 2054 C CA . MET A 1 252 ? 27.402 2.674 -12.458 1.00 70.44 252 MET A CA 1
ATOM 2055 C C . MET A 1 252 ? 26.033 3.107 -12.979 1.00 70.44 252 MET A C 1
ATOM 2057 O O . MET A 1 252 ? 25.896 4.184 -13.545 1.00 70.44 252 MET A O 1
ATOM 2061 N N . LEU A 1 253 ? 25.016 2.267 -12.790 1.00 77.81 253 LEU A N 1
ATOM 2062 C CA . LEU A 1 253 ? 23.645 2.589 -13.190 1.00 77.81 253 LEU A CA 1
ATOM 2063 C C . LEU A 1 253 ? 23.015 3.572 -12.200 1.00 77.81 253 LEU A C 1
ATOM 2065 O O . LEU A 1 253 ? 23.106 3.360 -10.990 1.00 77.81 253 LEU A O 1
ATOM 2069 N N . ASP A 1 254 ? 22.302 4.579 -12.706 1.00 84.38 254 ASP A N 1
ATOM 2070 C CA . ASP A 1 254 ? 21.518 5.488 -11.862 1.00 84.38 254 ASP A CA 1
ATOM 2071 C C . ASP A 1 254 ? 20.329 4.765 -11.223 1.00 84.38 254 ASP A C 1
ATOM 2073 O O . ASP A 1 254 ? 20.060 4.911 -10.028 1.00 84.38 254 ASP A O 1
ATOM 2077 N N . TYR A 1 255 ? 19.614 3.962 -12.017 1.00 88.75 255 TYR A N 1
ATOM 2078 C CA . TYR A 1 255 ? 18.470 3.194 -11.546 1.00 88.75 255 TYR A CA 1
ATOM 2079 C C . TYR A 1 255 ? 18.493 1.769 -12.078 1.00 88.75 255 TYR A C 1
ATOM 2081 O O . TYR A 1 255 ? 18.774 1.500 -13.248 1.00 88.75 255 TYR A O 1
ATOM 2089 N N . ARG A 1 256 ? 18.102 0.854 -11.198 1.00 90.12 256 ARG A N 1
ATOM 2090 C CA . ARG A 1 256 ? 17.813 -0.534 -11.521 1.00 90.12 256 ARG A CA 1
ATOM 2091 C C . ARG A 1 256 ? 16.435 -0.855 -10.963 1.00 90.12 256 ARG A C 1
ATOM 2093 O O . ARG A 1 256 ? 16.279 -0.968 -9.752 1.00 90.12 256 ARG A O 1
ATOM 2100 N N . LEU A 1 257 ? 15.451 -0.931 -11.850 1.00 91.62 257 LEU A N 1
ATOM 2101 C CA . LEU A 1 257 ? 14.044 -1.144 -11.516 1.00 91.62 257 LEU A CA 1
ATOM 2102 C C . LEU A 1 257 ? 13.662 -2.597 -11.808 1.00 91.62 257 LEU A C 1
ATOM 2104 O O . LEU A 1 257 ? 14.138 -3.166 -12.795 1.00 91.62 257 LEU A O 1
ATOM 2108 N N . GLN A 1 258 ? 12.830 -3.208 -10.968 1.00 92.62 258 GLN A N 1
ATOM 2109 C CA . GLN A 1 258 ? 12.473 -4.622 -11.076 1.00 92.62 258 GLN A CA 1
ATOM 2110 C C . GLN A 1 258 ? 11.032 -4.747 -11.541 1.00 92.62 258 GLN A C 1
ATOM 2112 O O . GLN A 1 258 ? 10.132 -4.307 -10.851 1.00 92.62 258 GLN A O 1
ATOM 2117 N N . CYS A 1 259 ? 10.760 -5.395 -12.669 1.00 93.38 259 CYS A N 1
ATOM 2118 C CA . CYS A 1 259 ? 9.374 -5.534 -13.110 1.00 93.38 259 CYS A CA 1
ATOM 2119 C C . CYS A 1 259 ? 8.567 -6.425 -12.151 1.00 93.38 259 CYS A C 1
ATOM 2121 O O . CYS A 1 259 ? 8.875 -7.605 -11.970 1.00 93.38 259 CYS A O 1
ATOM 2123 N N . VAL A 1 260 ? 7.516 -5.843 -11.565 1.00 94.19 260 VAL A N 1
ATOM 2124 C CA . VAL A 1 260 ? 6.633 -6.482 -10.575 1.00 94.19 260 VAL A CA 1
ATOM 2125 C C . VAL A 1 260 ? 5.348 -6.999 -11.219 1.00 94.19 260 VAL A C 1
ATOM 2127 O O . VAL A 1 260 ? 4.850 -8.074 -10.885 1.00 94.19 260 VAL A O 1
ATOM 2130 N N . GLY A 1 261 ? 4.781 -6.250 -12.160 1.00 93.88 261 GLY A N 1
ATOM 2131 C CA . GLY A 1 261 ? 3.532 -6.638 -12.807 1.00 93.88 261 GLY A CA 1
ATOM 2132 C C . GLY A 1 261 ? 3.081 -5.636 -13.854 1.00 93.88 261 GLY A C 1
ATOM 2133 O O . GLY A 1 261 ? 3.445 -4.462 -13.808 1.00 93.88 261 GLY A O 1
ATOM 2134 N N . PHE A 1 262 ? 2.260 -6.092 -14.794 1.00 93.81 262 PHE A N 1
ATOM 2135 C CA . PHE A 1 262 ? 1.655 -5.228 -15.801 1.00 93.81 262 PHE A CA 1
ATOM 2136 C C . PHE A 1 262 ? 0.212 -5.636 -16.085 1.00 93.81 262 PHE A C 1
ATOM 2138 O O . PHE A 1 262 ? -0.169 -6.792 -15.901 1.00 93.81 262 PHE A O 1
ATOM 2145 N N . TRP A 1 263 ? -0.604 -4.685 -16.538 1.00 93.38 263 TRP A N 1
ATOM 2146 C CA . TRP A 1 263 ? -1.961 -4.966 -17.006 1.00 93.38 263 TRP A CA 1
ATOM 2147 C C . TRP A 1 263 ? -2.432 -3.937 -18.034 1.00 93.38 263 TRP A C 1
ATOM 2149 O O . TRP A 1 263 ? -1.843 -2.868 -18.193 1.00 93.38 263 TRP A O 1
ATOM 2159 N N . HIS A 1 264 ? -3.517 -4.277 -18.727 1.00 91.69 264 HIS A N 1
ATOM 2160 C CA . HIS A 1 264 ? -4.148 -3.442 -19.743 1.00 91.69 264 HIS A CA 1
ATOM 2161 C C . HIS A 1 264 ? -5.555 -3.056 -19.291 1.00 91.69 264 HIS A C 1
ATOM 2163 O O . HIS A 1 264 ? -6.313 -3.906 -18.821 1.00 91.69 264 HIS A O 1
ATOM 2169 N N . GLU A 1 265 ? -5.915 -1.783 -19.421 1.00 86.75 265 GLU A N 1
ATOM 2170 C CA . GLU A 1 265 ? -7.233 -1.282 -19.040 1.00 86.75 265 GLU A CA 1
ATOM 2171 C C . GLU A 1 265 ? -7.586 -0.028 -19.842 1.00 86.75 265 GLU A C 1
ATOM 2173 O O . GLU A 1 265 ? -6.820 0.930 -19.864 1.00 86.75 265 GLU A O 1
ATOM 2178 N N . ASN A 1 266 ? -8.753 -0.027 -20.499 1.00 81.38 266 ASN A N 1
ATOM 2179 C CA . ASN A 1 266 ? -9.294 1.126 -21.233 1.00 81.38 266 ASN A CA 1
ATOM 2180 C C . ASN A 1 266 ? -8.263 1.804 -22.159 1.00 81.38 266 ASN A C 1
ATOM 2182 O O . ASN A 1 266 ? -8.039 3.009 -22.074 1.00 81.38 266 ASN A O 1
ATOM 2186 N N . LEU A 1 267 ? -7.622 1.008 -23.027 1.00 87.75 267 LEU A N 1
ATOM 2187 C CA . LEU A 1 267 ? -6.579 1.427 -23.983 1.00 87.75 267 LEU A CA 1
ATOM 2188 C C . LEU A 1 267 ? -5.246 1.879 -23.359 1.00 87.75 267 LEU A C 1
ATOM 2190 O O . LEU A 1 267 ? -4.362 2.337 -24.079 1.00 87.75 267 LEU A O 1
ATOM 2194 N N . ARG A 1 268 ? -5.073 1.744 -22.042 1.00 89.62 268 ARG A N 1
ATOM 2195 C CA . ARG A 1 268 ? -3.821 2.052 -21.341 1.00 89.62 268 ARG A CA 1
ATOM 2196 C C . ARG A 1 268 ? -3.129 0.765 -20.907 1.00 89.62 268 ARG A C 1
ATOM 2198 O O . ARG A 1 268 ? -3.787 -0.174 -20.458 1.00 89.62 268 ARG A O 1
ATOM 2205 N N . SER A 1 269 ? -1.805 0.748 -21.007 1.00 91.12 269 SER A N 1
ATOM 2206 C CA . SER A 1 269 ? -0.950 -0.286 -20.421 1.00 91.12 269 SER A CA 1
ATOM 2207 C C . SER A 1 269 ? -0.255 0.286 -19.196 1.00 91.12 269 SER A C 1
ATOM 2209 O O . SER A 1 269 ? 0.294 1.386 -19.244 1.00 91.12 269 SER A O 1
ATOM 2211 N N . TYR A 1 270 ? -0.270 -0.470 -18.109 1.00 92.31 270 TYR A N 1
ATOM 2212 C CA . TYR A 1 270 ? 0.373 -0.112 -16.854 1.00 92.31 270 TYR A CA 1
ATOM 2213 C C . TYR A 1 270 ? 1.478 -1.114 -16.562 1.00 92.31 270 TYR A C 1
ATOM 2215 O O . TYR A 1 270 ? 1.272 -2.315 -16.727 1.00 92.31 270 TYR A O 1
ATOM 2223 N N . LEU A 1 271 ? 2.627 -0.618 -16.116 1.00 92.69 271 LEU A N 1
ATOM 2224 C CA . LEU A 1 271 ? 3.752 -1.408 -15.635 1.00 92.69 271 LEU A CA 1
ATOM 2225 C C . LEU A 1 271 ? 4.136 -0.879 -14.254 1.00 92.69 271 LEU A C 1
ATOM 2227 O O . LEU A 1 271 ? 4.284 0.329 -14.081 1.00 92.69 271 LEU A O 1
ATOM 2231 N N . VAL A 1 272 ? 4.280 -1.785 -13.295 1.00 92.94 272 VAL A N 1
ATOM 2232 C CA . VAL A 1 272 ? 4.799 -1.508 -11.954 1.00 92.94 272 VAL A CA 1
ATOM 2233 C C . VAL A 1 272 ? 6.195 -2.106 -11.866 1.00 92.94 272 VAL A C 1
ATOM 2235 O O . VAL A 1 272 ? 6.410 -3.248 -12.292 1.00 92.94 272 VAL A O 1
ATOM 2238 N N . THR A 1 273 ? 7.126 -1.312 -11.348 1.00 91.75 273 THR A N 1
ATOM 2239 C CA . THR A 1 273 ? 8.559 -1.611 -11.272 1.00 91.75 273 THR A CA 1
ATOM 2240 C C . THR A 1 273 ? 9.137 -1.330 -9.896 1.00 91.75 273 THR A C 1
ATOM 2242 O O . THR A 1 273 ? 8.488 -0.521 -9.197 1.00 91.75 273 THR A O 1
#

pLDDT: mean 84.48, std 13.06, range [34.91, 96.75]

Foldseek 3Di:
DDDDPQQVAKDKDADPQDPQKIAIANGNDCVQPPYSVSHPDMGGDDQAQQDDDDAQAFDDPLPAAWWFKPDVQRWIWGDDGFKIWTWHDDPPDIWIWIWGFHDDDDQKTWTFIGTSRDNATWIKIKGWADFDSFKIWIWIFDTHRDRDCCVRVPPVRTPDDVDDDIMMIGHVVFDFAADPDAAKDFDDDDDDDDDDQQDPVDPDPPDADPDDQPDWTWIWHQHDPRSQKTFTAHTDRPDADPVRHDSPPPDDTSDIAGWRDWGDDPNDIDTDD

InterPro domains:
  IPR055471 Domain of unknown function DUF7043 [PF23070] (55-165)

Sequence (273 aa):
KESRKEEKYRCFIRNREDDLYLGHSITPECSPLKTPENSPIRFRLSYVKHEVVPPGCFLPRNLTGDWQSTGPGEPHLTINATHIQETTWRGYSAKTSIYVCLQHRGSRYLMAKLSVEGCQTEYVCWEMVPRHHNIVRFRVTWPLIYQGYYQVCDYANFRSGREWQYHTLIADPPEPISCPIGGRFSFVQRGPSPLTKRILGGITSSPLDTYPCHRQVSDLSVCTPDRRWINIDMDLCLSLNKDGHHVDYNRMLDYRLQCVGFWHENLRSYLVT

Secondary structure (DSSP, 8-state):
---STTTT---EEE-SS-SSEEEE-SSS--TT-S-GGGSSEEEE--------PPP-S---TTS-EEEEE-STT--EEEE-SSEEEEEEEETTEEEEEEEEEEEEETTEEEEEEEETT-SS-EEEEEEEEEEETTEEEEEEBPPBS---HHHHT-GGGB--SSS---EEEEESSPPP---S--EEE-----SSS----SSTT-S-SS-------S-EEEEEEE-STT--EEEEEEEEE--B-TTSSBS--S---SEEEE--EEEEETTEEEEE-

Radius of gyration: 27.93 Å; chains: 1; bounding box: 68×42×81 Å